Protein AF-A0A066VSW0-F1 (afdb_monomer_lite)

Organism: Tilletiaria anomala (strain ATCC 24038 / CBS 436.72 / UBC 951) (NCBI:txid1037660)

Structure (mmCIF, N/CA/C/O backbone):
data_AF-A0A066VSW0-F1
#
_entry.id   AF-A0A066VSW0-F1
#
loop_
_atom_site.group_PDB
_atom_site.id
_atom_site.type_symbol
_atom_site.label_atom_id
_atom_site.label_alt_id
_atom_site.label_comp_id
_atom_site.label_asym_id
_atom_site.label_entity_id
_atom_site.label_seq_id
_atom_site.pdbx_PDB_ins_code
_atom_site.Cartn_x
_atom_site.Cartn_y
_atom_site.Cartn_z
_atom_site.occupancy
_atom_site.B_iso_or_equiv
_atom_site.auth_seq_id
_atom_site.auth_comp_id
_atom_site.auth_asym_id
_atom_site.auth_atom_id
_atom_site.pdbx_PDB_model_num
ATOM 1 N N . MET A 1 1 ? -20.066 1.323 0.548 1.00 67.75 1 MET A N 1
ATOM 2 C CA . MET A 1 1 ? -18.648 1.651 0.808 1.00 67.75 1 MET A CA 1
ATOM 3 C C . MET A 1 1 ? -18.488 3.145 0.600 1.00 67.75 1 MET A C 1
ATOM 5 O O . MET A 1 1 ? -18.884 3.614 -0.458 1.00 67.75 1 MET A O 1
ATOM 9 N N . LEU A 1 2 ? -18.009 3.884 1.601 1.00 78.44 2 LEU A N 1
ATOM 10 C CA . LEU A 1 2 ? -17.673 5.303 1.450 1.00 78.44 2 LEU A CA 1
ATOM 11 C C . LEU A 1 2 ? -16.185 5.395 1.091 1.00 78.44 2 LEU A C 1
ATOM 13 O O . LEU A 1 2 ? -15.373 4.773 1.773 1.00 78.44 2 LEU A O 1
ATOM 17 N N . LEU A 1 3 ? -15.845 6.125 0.029 1.00 84.06 3 LEU A N 1
ATOM 18 C CA . LEU A 1 3 ? -14.459 6.381 -0.362 1.00 84.06 3 LEU A CA 1
ATOM 19 C C . LEU A 1 3 ? -14.057 7.772 0.136 1.00 84.06 3 LEU A C 1
ATOM 21 O O . LEU A 1 3 ? -14.682 8.762 -0.239 1.00 84.06 3 LEU A O 1
ATOM 25 N N . CYS A 1 4 ? -13.018 7.834 0.965 1.00 88.00 4 CYS A N 1
ATOM 26 C CA . CYS A 1 4 ? -12.456 9.081 1.472 1.00 88.00 4 CYS A CA 1
ATOM 27 C C . CYS A 1 4 ? -11.032 9.228 0.923 1.00 88.00 4 CYS A C 1
ATOM 29 O O . CYS A 1 4 ? -10.135 8.578 1.460 1.00 88.00 4 CYS A O 1
ATOM 31 N N . PRO A 1 5 ? -10.805 10.023 -0.139 1.00 88.06 5 PRO A N 1
ATOM 32 C CA . PRO A 1 5 ? -9.446 10.314 -0.572 1.00 88.06 5 PRO A CA 1
ATOM 33 C C . PRO A 1 5 ? -8.721 11.097 0.526 1.00 88.06 5 PRO A C 1
ATOM 35 O O . PRO A 1 5 ? -9.295 12.004 1.135 1.00 88.06 5 PRO A O 1
ATOM 38 N N . LEU A 1 6 ? -7.465 10.736 0.776 1.00 87.88 6 LEU A N 1
ATOM 39 C CA . LEU A 1 6 ? -6.577 11.477 1.659 1.00 87.88 6 LEU A CA 1
ATOM 40 C C . LEU A 1 6 ? -5.631 12.313 0.800 1.00 87.88 6 LEU A C 1
ATOM 42 O O . LEU A 1 6 ? -4.933 11.776 -0.055 1.00 87.88 6 LEU A O 1
ATOM 46 N N . PHE A 1 7 ? -5.616 13.621 1.037 1.00 87.00 7 PHE A N 1
ATOM 47 C CA . PHE A 1 7 ? -4.665 14.532 0.412 1.00 87.00 7 PHE A CA 1
ATOM 48 C C . PHE A 1 7 ? -3.597 14.879 1.441 1.00 87.00 7 PHE A C 1
ATOM 50 O O . PHE A 1 7 ? -3.875 15.604 2.396 1.00 87.00 7 PHE A O 1
ATOM 57 N N . LEU A 1 8 ? -2.400 14.327 1.259 1.00 81.69 8 LEU A N 1
ATOM 58 C CA . LEU A 1 8 ? -1.260 14.623 2.117 1.00 81.69 8 LEU A CA 1
ATOM 59 C C . LEU A 1 8 ? -0.678 16.007 1.780 1.00 81.69 8 LEU A C 1
ATOM 61 O O . LEU A 1 8 ? -0.701 16.413 0.607 1.00 81.69 8 LEU A O 1
ATOM 65 N N . PRO A 1 9 ? -0.140 16.740 2.773 1.00 78.00 9 PRO A N 1
ATOM 66 C CA . PRO A 1 9 ? 0.582 17.984 2.533 1.00 78.00 9 PRO A CA 1
ATOM 67 C C . PRO A 1 9 ? 1.690 17.810 1.493 1.00 78.00 9 PRO A C 1
ATOM 69 O O . PRO A 1 9 ? 2.323 16.759 1.402 1.00 78.00 9 PRO A O 1
ATOM 72 N N . CYS A 1 10 ? 1.896 18.844 0.671 1.00 79.19 10 CYS A N 1
ATOM 73 C CA . CYS A 1 10 ? 2.863 18.834 -0.434 1.00 79.19 10 CYS A CA 1
ATOM 74 C C . CYS A 1 10 ? 2.803 17.551 -1.282 1.00 79.19 10 CYS A C 1
ATOM 76 O O . CYS A 1 10 ? 3.841 17.040 -1.687 1.00 79.19 10 CYS A O 1
ATOM 78 N N . THR A 1 11 ? 1.601 17.005 -1.504 1.00 78.69 11 THR A N 1
ATOM 79 C CA . THR A 1 11 ? 1.368 15.807 -2.328 1.00 78.69 11 THR A CA 1
ATOM 80 C C . THR A 1 11 ? 2.156 14.568 -1.887 1.00 78.69 11 THR A C 1
ATOM 82 O O . THR A 1 11 ? 2.551 13.774 -2.734 1.00 78.69 11 THR A O 1
ATOM 85 N N . GLY A 1 12 ? 2.397 14.398 -0.581 1.00 73.81 12 GLY A N 1
ATOM 86 C CA . GLY A 1 12 ? 3.202 13.278 -0.074 1.00 73.81 12 GLY A CA 1
ATOM 87 C C . GLY A 1 12 ? 4.693 13.446 -0.375 1.00 73.81 12 GLY A C 1
ATOM 88 O O . GLY A 1 12 ? 5.382 12.498 -0.707 1.00 73.81 12 GLY A O 1
ATOM 89 N N . MET A 1 13 ? 5.195 14.682 -0.357 1.00 74.00 13 MET A N 1
ATOM 90 C CA . MET A 1 13 ? 6.623 14.975 -0.563 1.00 74.00 13 MET A CA 1
ATOM 91 C C . MET A 1 13 ? 7.283 15.573 0.683 1.00 74.00 13 MET A C 1
ATOM 93 O O . MET A 1 13 ? 8.385 16.115 0.603 1.00 74.00 13 MET A O 1
ATOM 97 N N . THR A 1 14 ? 6.581 15.530 1.814 1.00 70.69 14 THR A N 1
ATOM 98 C CA . THR A 1 14 ? 7.101 15.861 3.144 1.00 70.69 14 THR A CA 1
ATOM 99 C C . THR A 1 14 ? 7.556 14.605 3.854 1.00 70.69 14 THR A C 1
ATOM 101 O O . THR A 1 14 ? 6.948 13.570 3.597 1.00 70.69 14 THR A O 1
ATOM 104 N N . ASP A 1 15 ? 8.490 14.748 4.809 1.00 74.94 15 ASP A N 1
ATOM 105 C CA . ASP A 1 15 ? 9.067 13.639 5.586 1.00 74.94 15 ASP A CA 1
ATOM 106 C C . ASP A 1 15 ? 8.010 12.577 5.887 1.00 74.94 15 ASP A C 1
ATOM 108 O O . ASP A 1 15 ? 6.980 12.870 6.499 1.00 74.94 15 ASP A O 1
ATOM 112 N N . ILE A 1 16 ? 8.268 11.347 5.461 1.00 75.12 16 ILE A N 1
ATOM 113 C CA . ILE A 1 16 ? 7.380 10.198 5.650 1.00 75.12 16 ILE A CA 1
ATOM 114 C C . ILE A 1 16 ? 6.865 10.040 7.097 1.00 75.12 16 ILE A C 1
ATOM 116 O O . ILE A 1 16 ? 5.754 9.567 7.315 1.00 75.12 16 ILE A O 1
ATOM 120 N N . GLN A 1 17 ? 7.610 10.475 8.121 1.00 76.94 17 GLN A N 1
ATOM 121 C CA . GLN A 1 17 ? 7.140 10.495 9.516 1.00 76.94 17 GLN A CA 1
ATOM 122 C C . GLN A 1 17 ? 6.043 11.523 9.777 1.00 76.94 17 GLN A C 1
ATOM 124 O O . GLN A 1 17 ? 5.216 11.328 10.670 1.00 76.94 17 GLN A O 1
ATOM 129 N N . VAL A 1 18 ? 6.057 12.632 9.046 1.00 80.69 18 VAL A N 1
ATOM 130 C CA . VAL A 1 18 ? 4.996 13.641 9.040 1.00 80.69 18 VAL A CA 1
ATOM 131 C C . VAL A 1 18 ? 3.806 13.109 8.249 1.00 80.69 18 VAL A C 1
ATOM 133 O O . VAL A 1 18 ? 2.717 13.019 8.811 1.00 80.69 18 VAL A O 1
ATOM 136 N N . SER A 1 19 ? 4.027 12.638 7.021 1.00 83.19 19 SER A N 1
ATOM 137 C CA . SER A 1 19 ? 2.980 12.070 6.159 1.00 83.19 19 SER A CA 1
ATOM 138 C C . SER A 1 19 ? 2.230 10.911 6.837 1.00 83.19 19 SER A C 1
ATOM 140 O O . SER A 1 19 ? 0.999 10.884 6.858 1.00 83.19 19 SER A O 1
ATOM 142 N N . ALA A 1 20 ? 2.946 10.018 7.525 1.00 82.69 20 ALA A N 1
ATOM 143 C CA . ALA A 1 20 ? 2.360 8.945 8.327 1.00 82.69 20 ALA A CA 1
ATOM 144 C C . ALA A 1 20 ? 1.498 9.440 9.502 1.00 82.69 20 ALA A C 1
ATOM 146 O O . ALA A 1 20 ? 0.506 8.803 9.854 1.00 82.69 20 ALA A O 1
ATOM 147 N N . LYS A 1 21 ? 1.847 10.565 10.137 1.00 82.56 21 LYS A N 1
ATOM 148 C CA . LYS A 1 21 ? 1.019 11.156 11.207 1.00 82.56 21 LYS A CA 1
ATOM 149 C C . LYS A 1 21 ? -0.242 11.808 10.657 1.00 82.56 21 LYS A C 1
ATOM 151 O O . LYS A 1 21 ? -1.269 11.788 11.332 1.00 82.56 21 LYS A O 1
ATOM 156 N N . ASP A 1 22 ? -0.163 12.329 9.440 1.00 85.06 22 ASP A N 1
ATOM 157 C CA . ASP A 1 22 ? -1.288 12.941 8.735 1.00 85.06 22 ASP A CA 1
ATOM 158 C C . ASP A 1 22 ? -2.240 11.904 8.120 1.00 85.06 22 ASP A C 1
ATOM 160 O O . ASP A 1 22 ? -3.306 12.253 7.601 1.00 85.06 22 ASP A O 1
ATOM 164 N N . MET A 1 23 ? -1.923 10.610 8.243 1.00 84.19 23 MET A N 1
ATOM 165 C CA . MET A 1 23 ? -2.860 9.536 7.944 1.00 84.19 23 MET A CA 1
ATOM 166 C C . MET A 1 23 ? -4.123 9.692 8.800 1.00 84.19 23 MET A C 1
ATOM 168 O O . MET A 1 23 ? -4.139 9.428 10.002 1.00 84.19 23 MET A O 1
ATOM 172 N N . ALA A 1 24 ? -5.234 10.061 8.158 1.00 83.44 24 ALA A N 1
ATOM 173 C CA . ALA A 1 24 ? -6.512 10.362 8.810 1.00 83.44 24 ALA A CA 1
ATOM 174 C C . ALA A 1 24 ? -7.248 9.131 9.394 1.00 83.44 24 ALA A C 1
ATOM 176 O O . ALA A 1 24 ? -8.469 9.156 9.551 1.00 83.44 24 ALA A O 1
ATOM 177 N N . ILE A 1 25 ? -6.537 8.045 9.715 1.00 86.12 25 ILE A N 1
ATOM 178 C CA . ILE A 1 25 ? -7.091 6.774 10.206 1.00 86.12 25 ILE A CA 1
ATOM 179 C C . ILE A 1 25 ? -7.944 7.010 11.451 1.00 86.12 25 ILE A C 1
ATOM 181 O O . ILE A 1 25 ? -9.099 6.589 11.498 1.00 86.12 25 ILE A O 1
ATOM 185 N N . GLN A 1 26 ? -7.383 7.704 12.443 1.00 87.62 26 GLN A N 1
ATOM 186 C CA . GLN A 1 26 ? -8.055 7.934 13.715 1.00 87.62 26 GLN A CA 1
ATOM 187 C C . GLN A 1 26 ? -9.269 8.858 13.549 1.00 87.62 26 GLN A C 1
ATOM 189 O O . GLN A 1 26 ? -10.383 8.471 13.893 1.00 87.62 26 GLN A O 1
ATOM 194 N N . SER A 1 27 ? -9.088 10.011 12.901 1.00 88.31 27 SER A N 1
ATOM 195 C CA . SER A 1 27 ? -10.162 10.981 12.651 1.00 88.31 27 SER A CA 1
ATOM 196 C C . SER A 1 27 ? -11.315 10.420 11.811 1.00 88.31 27 SER A C 1
ATOM 198 O O . SER A 1 27 ? -12.460 10.849 11.958 1.00 88.31 27 SER A O 1
ATOM 200 N N . LEU A 1 28 ? -11.043 9.479 10.899 1.00 88.62 28 LEU A N 1
ATOM 201 C CA . LEU A 1 28 ? -12.085 8.784 10.142 1.00 88.62 28 LEU A CA 1
ATOM 202 C C . LEU A 1 28 ? -12.786 7.725 10.995 1.00 88.62 28 LEU A C 1
ATOM 204 O O . LEU A 1 28 ? -14.013 7.654 10.972 1.00 88.62 28 LEU A O 1
ATOM 208 N N . ALA A 1 29 ? -12.040 6.925 11.753 1.00 88.75 29 ALA A N 1
ATOM 209 C CA . ALA A 1 29 ? -12.600 5.870 12.592 1.00 88.75 29 ALA A CA 1
ATOM 210 C C . ALA A 1 29 ? -13.460 6.412 13.750 1.00 88.75 29 ALA A C 1
ATOM 212 O O . ALA A 1 29 ? -14.464 5.796 14.097 1.00 88.75 29 ALA A O 1
ATOM 213 N N . GLU A 1 30 ? -13.130 7.584 14.297 1.00 89.75 30 GLU A N 1
ATOM 214 C CA . GLU A 1 30 ? -13.904 8.255 15.355 1.00 89.75 30 GLU A CA 1
ATOM 215 C C . GLU A 1 30 ? -15.266 8.789 14.876 1.00 89.75 30 GLU A C 1
ATOM 217 O O . GLU A 1 30 ? -16.124 9.134 15.692 1.00 89.75 30 GLU A O 1
ATOM 222 N N . ARG A 1 31 ? -15.520 8.834 13.560 1.00 87.25 31 ARG A N 1
ATOM 223 C CA . ARG A 1 31 ? -16.834 9.236 13.045 1.00 87.25 31 ARG A CA 1
ATOM 224 C C . ARG A 1 31 ? -17.885 8.186 13.438 1.00 87.25 31 ARG A C 1
ATOM 226 O O . ARG A 1 31 ? -17.698 7.013 13.102 1.00 87.25 31 ARG A O 1
ATOM 233 N N . PRO A 1 32 ? -19.029 8.584 14.037 1.00 82.00 32 PRO A N 1
ATOM 234 C CA . PRO A 1 32 ? -20.030 7.647 14.566 1.00 82.00 32 PRO A CA 1
ATOM 235 C C . PRO A 1 32 ? -20.556 6.605 13.567 1.00 82.00 32 PRO A C 1
ATOM 237 O O . PRO A 1 32 ? -20.982 5.528 13.969 1.00 82.00 32 PRO A O 1
ATOM 240 N N . SER A 1 33 ? -20.532 6.908 12.267 1.00 84.88 33 SER A N 1
ATOM 241 C CA . SER A 1 33 ? -21.001 6.023 11.194 1.00 84.88 33 SER A CA 1
ATOM 242 C C . SER A 1 33 ? -19.917 5.134 10.569 1.00 84.88 33 SER A C 1
ATOM 244 O O . SER A 1 33 ? -20.240 4.325 9.700 1.00 84.88 33 SER A O 1
ATOM 246 N N . ILE A 1 34 ? -18.647 5.284 10.965 1.00 85.75 34 ILE A N 1
ATOM 247 C CA . ILE A 1 34 ? -17.506 4.571 10.369 1.00 85.75 34 ILE A CA 1
ATOM 248 C C . ILE A 1 34 ? -16.957 3.527 11.344 1.00 85.75 34 ILE A C 1
ATOM 250 O O . ILE A 1 34 ? -16.973 2.336 11.034 1.00 85.75 34 ILE A O 1
ATOM 254 N N . GLY A 1 35 ? -16.477 3.950 12.519 1.00 87.50 35 GLY A N 1
ATOM 255 C CA . GLY A 1 35 ? -15.912 3.085 13.564 1.00 87.50 35 GLY A CA 1
ATOM 256 C C . GLY A 1 35 ? -14.551 2.459 13.227 1.00 87.50 35 GLY A C 1
ATOM 257 O O . GLY A 1 35 ? -13.641 2.477 14.051 1.00 87.50 35 GLY A O 1
ATOM 258 N N . LYS A 1 36 ? -14.393 1.884 12.029 1.00 89.19 36 LYS A N 1
ATOM 259 C CA . LYS A 1 36 ? -13.150 1.284 11.519 1.00 89.19 36 LYS A CA 1
ATOM 260 C C . LYS A 1 36 ? -12.995 1.535 10.024 1.00 89.19 36 LYS A C 1
ATOM 262 O O . LYS A 1 36 ? -13.986 1.660 9.306 1.00 89.19 36 LYS A O 1
ATOM 267 N N . VAL A 1 37 ? -11.757 1.549 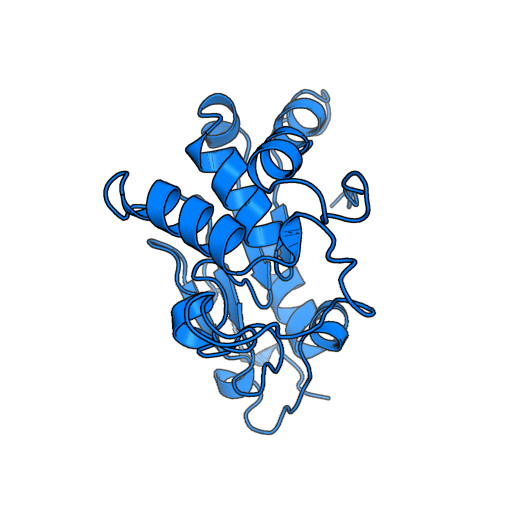9.544 1.00 90.38 37 VAL A N 1
ATOM 268 C CA . VAL A 1 37 ? -11.422 1.885 8.155 1.00 90.38 37 VAL A CA 1
ATOM 269 C C . VAL A 1 37 ? -10.735 0.729 7.433 1.00 90.38 37 VAL A C 1
ATOM 271 O O . VAL A 1 37 ? -9.949 -0.016 8.022 1.00 90.38 37 VAL A O 1
ATOM 274 N N . SER A 1 38 ? -11.028 0.587 6.142 1.00 89.94 38 SER A N 1
ATOM 275 C CA . SER A 1 38 ? -10.176 -0.164 5.217 1.00 89.94 38 SER A CA 1
ATOM 276 C C . SER A 1 38 ? -9.308 0.825 4.450 1.00 89.94 38 SER A C 1
ATOM 278 O O . SER A 1 38 ? -9.795 1.897 4.090 1.00 89.94 38 SER A O 1
ATOM 280 N N . ILE A 1 39 ? -8.060 0.463 4.174 1.00 91.50 39 ILE A N 1
ATOM 281 C CA . ILE A 1 39 ? -7.102 1.335 3.493 1.00 91.50 39 ILE A CA 1
ATOM 282 C C . ILE A 1 39 ? -6.771 0.753 2.123 1.00 91.50 39 ILE A C 1
ATOM 284 O O . ILE A 1 39 ? -6.459 -0.428 1.993 1.00 91.50 39 ILE A O 1
ATOM 288 N N . PHE A 1 40 ? -6.834 1.600 1.105 1.00 91.94 40 PHE A N 1
ATOM 289 C CA . PHE A 1 40 ? -6.168 1.367 -0.165 1.00 91.94 40 PHE A CA 1
ATOM 290 C C . PHE A 1 40 ? -5.034 2.375 -0.272 1.00 91.94 40 PHE A C 1
ATOM 292 O O . PHE A 1 40 ? -5.266 3.569 -0.078 1.00 91.94 40 PHE A O 1
ATOM 299 N N . ALA A 1 41 ? -3.834 1.894 -0.563 1.00 91.94 41 ALA A N 1
ATOM 300 C CA . ALA A 1 41 ? -2.664 2.739 -0.693 1.00 91.94 41 ALA A CA 1
ATOM 301 C C . ALA A 1 41 ? -1.879 2.379 -1.953 1.00 91.94 41 ALA A C 1
ATOM 303 O O . ALA A 1 41 ? -1.808 1.211 -2.335 1.00 91.94 41 ALA A O 1
ATOM 304 N N . HIS A 1 42 ? -1.300 3.388 -2.592 1.00 92.69 42 HIS A N 1
ATOM 305 C CA . HIS A 1 42 ? -0.507 3.242 -3.804 1.00 92.69 42 HIS A CA 1
ATOM 306 C C . HIS A 1 42 ? 0.858 3.894 -3.608 1.00 92.69 42 HIS A C 1
ATOM 308 O O . HIS A 1 42 ? 0.915 4.965 -2.997 1.00 92.69 42 HIS A O 1
ATOM 314 N N . SER A 1 43 ? 1.921 3.281 -4.139 1.00 91.19 43 SER A N 1
ATOM 315 C CA . SER A 1 43 ? 3.275 3.838 -4.063 1.00 91.19 43 SER A CA 1
ATOM 316 C C . SER A 1 43 ? 3.655 4.144 -2.604 1.00 91.19 43 SER A C 1
ATOM 318 O O . SER A 1 43 ? 3.349 3.355 -1.699 1.00 91.19 43 SER A O 1
ATOM 320 N N . GLN A 1 44 ? 4.210 5.333 -2.357 1.00 86.19 44 GLN A N 1
ATOM 321 C CA . GLN A 1 44 ? 4.569 5.832 -1.031 1.00 86.19 44 GLN A CA 1
ATOM 322 C C . GLN A 1 44 ? 3.425 5.803 -0.012 1.00 86.19 44 GLN A C 1
ATOM 324 O O . GLN A 1 44 ? 3.684 5.564 1.165 1.00 86.19 44 GLN A O 1
ATOM 329 N N . GLY A 1 45 ? 2.163 5.932 -0.432 1.00 88.56 45 GLY A N 1
ATOM 330 C CA . GLY A 1 45 ? 1.035 5.897 0.501 1.00 88.56 45 GLY A CA 1
ATOM 331 C C . GLY A 1 45 ? 0.973 4.598 1.316 1.00 88.56 45 GLY A C 1
ATOM 332 O O . GLY A 1 45 ? 0.407 4.568 2.412 1.00 88.56 45 GLY A O 1
ATOM 333 N N . ALA A 1 46 ? 1.540 3.502 0.800 1.00 88.56 46 ALA A N 1
ATOM 334 C CA . ALA A 1 46 ? 1.650 2.253 1.543 1.00 88.56 46 ALA A CA 1
ATOM 335 C C . ALA A 1 46 ? 2.705 2.343 2.648 1.00 88.56 46 ALA A C 1
ATOM 337 O O . ALA A 1 46 ? 2.456 1.872 3.756 1.00 88.56 46 ALA A O 1
ATOM 338 N N . LEU A 1 47 ? 3.837 2.994 2.375 1.00 83.38 47 LEU A N 1
ATOM 339 C CA . LEU A 1 47 ? 4.866 3.287 3.367 1.00 83.38 47 LEU A CA 1
ATOM 340 C C . LEU A 1 47 ? 4.352 4.276 4.427 1.00 83.38 47 LEU A C 1
ATOM 342 O O . LEU A 1 47 ? 4.584 4.047 5.611 1.00 83.38 47 LEU A O 1
ATOM 346 N N . ASP A 1 48 ? 3.579 5.294 4.040 1.00 86.44 48 ASP A N 1
ATOM 347 C CA . ASP A 1 48 ? 2.902 6.210 4.974 1.00 86.44 48 ASP A CA 1
ATOM 348 C C . ASP A 1 48 ? 1.930 5.466 5.887 1.00 86.44 48 ASP A C 1
ATOM 350 O O . ASP A 1 48 ? 1.946 5.620 7.110 1.00 86.44 48 ASP A O 1
ATOM 354 N N . THR A 1 49 ? 1.093 4.612 5.291 1.00 88.25 49 THR A N 1
ATOM 355 C CA . THR A 1 49 ? 0.154 3.765 6.033 1.00 88.25 49 THR A CA 1
ATOM 356 C C . THR A 1 49 ? 0.906 2.861 7.000 1.00 88.25 49 THR A C 1
ATOM 358 O O . THR A 1 49 ? 0.508 2.711 8.155 1.00 88.25 49 THR A O 1
ATOM 361 N N . GLN A 1 50 ? 2.008 2.275 6.542 1.00 84.44 50 GLN A N 1
ATOM 362 C CA . GLN A 1 50 ? 2.820 1.380 7.339 1.00 84.44 50 GLN A CA 1
ATOM 363 C C . GLN A 1 50 ? 3.487 2.099 8.511 1.00 84.44 50 GLN A C 1
ATOM 365 O O . GLN A 1 50 ? 3.390 1.639 9.648 1.00 84.44 50 GLN A O 1
ATOM 370 N N . GLY A 1 51 ? 4.073 3.268 8.254 1.00 81.62 51 GLY A N 1
ATOM 371 C CA . GLY A 1 51 ? 4.616 4.147 9.281 1.00 81.62 51 GLY A CA 1
ATOM 372 C C . GLY A 1 51 ? 3.554 4.552 10.300 1.00 81.62 51 GLY A C 1
ATOM 373 O O . GLY A 1 51 ? 3.806 4.499 11.502 1.00 81.62 51 GLY A O 1
ATOM 374 N N . ALA A 1 52 ? 2.335 4.871 9.856 1.00 86.06 52 ALA A N 1
ATOM 375 C CA . ALA A 1 52 ? 1.232 5.212 10.752 1.00 86.06 52 ALA A CA 1
ATOM 376 C C . ALA A 1 52 ? 0.875 4.039 11.670 1.00 86.06 52 ALA A C 1
ATOM 378 O O . ALA A 1 52 ? 0.746 4.216 12.881 1.00 86.06 52 ALA A O 1
ATOM 379 N N . LEU A 1 53 ? 0.771 2.831 11.111 1.00 83.81 53 LEU A N 1
ATOM 380 C CA . LEU A 1 53 ? 0.531 1.623 11.891 1.00 83.81 53 LEU A CA 1
ATOM 381 C C . LEU A 1 53 ? 1.675 1.381 12.883 1.00 83.81 53 LEU A C 1
ATOM 383 O O . LEU A 1 53 ? 1.422 1.179 14.065 1.00 83.81 53 LEU A O 1
ATOM 387 N N . ASP A 1 54 ? 2.934 1.453 12.470 1.00 78.81 54 ASP A N 1
ATOM 388 C CA . ASP A 1 54 ? 4.057 1.101 13.345 1.00 78.81 54 ASP A CA 1
ATOM 389 C C . ASP A 1 54 ? 4.362 2.161 14.420 1.00 78.81 54 ASP A C 1
ATOM 391 O O . ASP A 1 54 ? 4.796 1.821 15.530 1.00 78.81 54 ASP A O 1
ATOM 395 N N . TRP A 1 55 ? 4.127 3.442 14.127 1.00 80.62 55 TRP A N 1
ATOM 396 C CA . TRP A 1 55 ? 4.425 4.556 15.034 1.00 80.62 55 TRP A CA 1
ATOM 397 C C . TRP A 1 55 ? 3.242 4.989 15.899 1.00 80.62 55 TRP A C 1
ATOM 399 O O . TRP A 1 55 ? 3.470 5.552 16.972 1.00 80.62 55 TRP A O 1
ATOM 409 N N . LEU A 1 56 ? 2.001 4.707 15.488 1.00 83.88 56 LEU A N 1
ATOM 410 C CA . LEU A 1 56 ? 0.784 5.085 16.213 1.00 83.88 56 LEU A CA 1
ATOM 411 C C . LEU A 1 56 ? -0.021 3.832 16.601 1.00 83.88 56 LEU A C 1
ATOM 413 O O . LEU A 1 56 ? -0.988 3.487 15.922 1.00 83.88 56 LEU A O 1
ATOM 417 N N . PRO A 1 57 ? 0.304 3.157 17.724 1.00 83.44 57 PRO A N 1
ATOM 418 C CA . PRO A 1 57 ? -0.364 1.914 18.128 1.00 83.44 57 PRO A CA 1
ATOM 419 C C . PRO A 1 57 ? -1.891 2.014 18.271 1.00 83.44 57 PRO A C 1
ATOM 421 O O . PRO A 1 57 ? -2.589 1.011 18.124 1.00 83.44 57 PRO A O 1
ATOM 424 N N . SER A 1 58 ? -2.432 3.213 18.526 1.00 86.88 58 SER A N 1
ATOM 425 C CA . SER A 1 58 ? -3.881 3.463 18.573 1.00 86.88 58 SER A CA 1
ATOM 426 C C . SER A 1 58 ? -4.589 3.126 17.256 1.00 86.88 58 SER A C 1
ATOM 428 O O . SER A 1 58 ? -5.768 2.783 17.270 1.00 86.88 58 SER A O 1
ATOM 430 N N . THR A 1 59 ? -3.882 3.163 16.125 1.00 87.69 59 THR A N 1
ATOM 431 C CA . THR A 1 59 ? -4.440 2.876 14.796 1.00 87.69 59 THR A CA 1
ATOM 432 C C . THR A 1 59 ? -4.651 1.380 14.540 1.00 87.69 59 THR A C 1
ATOM 434 O O . THR A 1 59 ? -5.491 1.010 13.715 1.00 87.69 59 THR A O 1
ATOM 437 N N . HIS A 1 60 ? -3.965 0.495 15.277 1.00 84.69 60 HIS A N 1
ATOM 438 C CA . HIS A 1 60 ? -3.985 -0.957 15.037 1.00 84.69 60 HIS A CA 1
ATOM 439 C C . HIS A 1 60 ? -5.382 -1.563 15.116 1.00 84.69 60 HIS A C 1
ATOM 441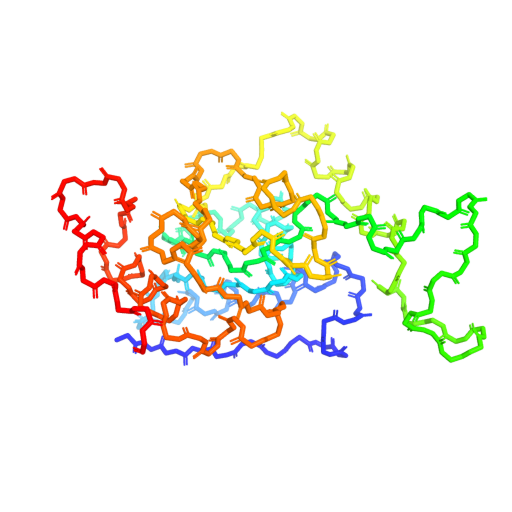 O O . HIS A 1 60 ? -5.703 -2.479 14.366 1.00 84.69 60 HIS A O 1
ATOM 447 N N . SER A 1 61 ? -6.216 -1.098 16.045 1.00 86.94 61 SER A N 1
ATOM 448 C CA . SER A 1 61 ? -7.575 -1.620 16.240 1.00 86.94 61 SER A CA 1
ATOM 449 C C . SER A 1 61 ? -8.603 -0.996 15.287 1.00 86.94 61 SER A C 1
ATOM 451 O O . SER A 1 61 ? -9.711 -1.534 15.149 1.00 86.94 61 SER A O 1
ATOM 453 N N . LEU A 1 62 ? -8.225 0.104 14.627 1.00 90.25 62 LEU A N 1
ATOM 454 C CA . LEU A 1 62 ? -9.073 0.928 13.767 1.00 90.25 62 LEU A CA 1
ATOM 455 C C . LEU A 1 62 ? -8.995 0.502 12.301 1.00 90.25 62 LEU A C 1
ATOM 457 O O . LEU A 1 62 ? -9.968 0.667 11.569 1.00 90.25 62 LEU A O 1
ATOM 461 N N . VAL A 1 63 ? -7.878 -0.090 11.873 1.00 89.00 63 VAL A N 1
ATOM 462 C CA . VAL A 1 63 ? -7.740 -0.643 10.522 1.00 89.00 63 VAL A CA 1
ATOM 463 C C . VAL A 1 63 ? -8.289 -2.069 10.487 1.00 89.00 63 VAL A C 1
ATOM 465 O O . VAL A 1 63 ? -7.877 -2.941 11.253 1.00 89.00 63 VAL A O 1
ATOM 468 N N . ILE A 1 64 ? -9.254 -2.332 9.610 1.00 87.25 64 ILE A N 1
ATOM 469 C CA . ILE A 1 64 ? -9.804 -3.684 9.409 1.00 87.25 64 ILE A CA 1
ATOM 470 C C . ILE A 1 64 ? -9.094 -4.439 8.298 1.00 87.25 64 ILE A C 1
ATOM 472 O O . ILE A 1 64 ? -8.950 -5.651 8.403 1.00 87.25 64 ILE A O 1
ATOM 476 N N . PHE A 1 65 ? -8.676 -3.737 7.250 1.00 87.12 65 PHE A N 1
ATOM 477 C CA . PHE A 1 65 ? -8.087 -4.330 6.060 1.00 87.12 65 PHE A CA 1
ATOM 478 C C . PHE A 1 65 ? -7.244 -3.287 5.332 1.00 87.12 65 PHE A C 1
ATOM 480 O O . PHE A 1 65 ? -7.636 -2.121 5.296 1.00 87.12 65 PHE A O 1
ATOM 487 N N . ALA A 1 66 ? -6.122 -3.689 4.743 1.00 89.75 66 ALA A N 1
ATOM 488 C CA . ALA A 1 66 ? -5.307 -2.812 3.915 1.00 89.75 66 ALA A CA 1
ATOM 489 C C . ALA A 1 66 ? -4.854 -3.539 2.643 1.00 89.75 66 ALA A C 1
ATOM 491 O O . ALA A 1 66 ? -4.430 -4.701 2.703 1.00 89.75 66 ALA A O 1
ATOM 492 N N . VAL A 1 67 ? -4.994 -2.837 1.518 1.00 91.56 67 VAL A N 1
ATOM 493 C CA . VAL A 1 67 ? -4.582 -3.247 0.174 1.00 91.56 67 VAL A CA 1
ATOM 494 C C . VAL A 1 67 ? -3.544 -2.269 -0.341 1.00 91.56 67 VAL A C 1
ATOM 496 O O . VAL A 1 67 ? -3.815 -1.068 -0.407 1.00 91.56 67 VAL A O 1
ATOM 499 N N . TYR A 1 68 ? -2.391 -2.784 -0.742 1.00 92.06 68 TYR A N 1
ATOM 500 C CA . TYR A 1 68 ? -1.296 -1.990 -1.276 1.00 92.06 68 TYR A CA 1
ATOM 501 C C . TYR A 1 68 ? -1.092 -2.274 -2.769 1.00 92.06 68 TYR A C 1
ATOM 503 O O . TYR A 1 68 ? -0.996 -3.428 -3.182 1.00 92.06 68 TYR A O 1
ATOM 511 N N . ASN A 1 69 ? -1.048 -1.215 -3.574 1.00 93.31 69 ASN A N 1
ATOM 512 C CA . ASN A 1 69 ? -0.839 -1.251 -5.019 1.00 93.31 69 ASN A CA 1
ATOM 513 C C . ASN A 1 69 ? 0.512 -0.631 -5.366 1.00 93.31 69 ASN A C 1
ATOM 515 O O . ASN A 1 69 ? 0.692 0.573 -5.182 1.00 93.31 69 ASN A O 1
ATOM 519 N N . LEU A 1 70 ? 1.426 -1.432 -5.901 1.00 92.69 70 LEU A N 1
ATOM 520 C CA . LEU A 1 70 ? 2.799 -1.028 -6.202 1.00 92.69 70 LEU A CA 1
ATOM 521 C C . LEU A 1 70 ? 3.478 -0.323 -5.027 1.00 92.69 70 LEU A C 1
ATOM 523 O O . LEU A 1 70 ? 3.966 0.799 -5.179 1.00 92.69 70 LEU A O 1
ATOM 527 N N . PRO A 1 71 ? 3.416 -0.896 -3.817 1.00 88.75 71 PRO A N 1
ATOM 528 C CA . PRO A 1 71 ? 4.029 -0.237 -2.695 1.00 88.75 71 PRO A CA 1
ATOM 529 C C . PRO A 1 71 ? 5.544 -0.386 -2.772 1.00 88.75 71 PRO A C 1
ATOM 531 O O . PRO A 1 71 ? 6.091 -1.385 -3.233 1.00 88.75 71 PRO A O 1
ATOM 534 N N . ASP A 1 72 ? 6.211 0.625 -2.260 1.00 80.81 72 ASP A N 1
ATOM 535 C CA . ASP A 1 72 ? 7.656 0.767 -2.242 1.00 80.81 72 ASP A CA 1
ATOM 536 C C . ASP A 1 72 ? 8.162 0.694 -0.796 1.00 80.81 72 ASP A C 1
ATOM 538 O O . ASP A 1 72 ? 8.897 1.560 -0.301 1.00 80.81 72 ASP A O 1
ATOM 542 N N . LEU A 1 73 ? 7.708 -0.353 -0.095 1.00 79.50 73 LEU A N 1
ATOM 543 C CA . LEU A 1 73 ? 7.948 -0.553 1.334 1.00 79.50 73 LEU A CA 1
ATOM 544 C C . LEU A 1 73 ? 9.425 -0.753 1.634 1.00 79.50 73 LEU A C 1
ATOM 546 O O . LEU A 1 73 ? 9.849 -0.381 2.720 1.00 79.50 73 LEU A O 1
ATOM 550 N N . HIS A 1 74 ? 10.188 -1.291 0.679 1.00 75.06 74 HIS A N 1
ATOM 551 C CA . HIS A 1 74 ? 11.644 -1.438 0.774 1.00 75.06 74 HIS A CA 1
ATOM 552 C C . HIS A 1 74 ? 12.402 -0.390 -0.046 1.00 75.06 74 HIS A C 1
ATOM 554 O O . HIS A 1 74 ? 13.574 -0.559 -0.374 1.00 75.06 74 HIS A O 1
ATOM 560 N N . GLY A 1 75 ? 11.728 0.708 -0.394 1.00 72.06 75 GLY A N 1
ATOM 561 C CA . GLY A 1 75 ? 12.277 1.735 -1.263 1.00 72.06 75 GLY A CA 1
ATOM 562 C C . GLY A 1 75 ? 12.378 1.273 -2.713 1.00 72.06 75 GLY A C 1
ATOM 563 O O . GLY A 1 75 ? 11.599 0.452 -3.194 1.00 72.06 75 GLY A O 1
ATOM 564 N N . THR A 1 76 ? 13.314 1.861 -3.446 1.00 69.88 76 THR A N 1
ATOM 565 C CA . THR A 1 76 ? 13.539 1.540 -4.853 1.00 69.88 76 THR A CA 1
ATOM 566 C C . THR A 1 76 ? 14.997 1.750 -5.215 1.00 69.88 76 THR A C 1
ATOM 568 O O . THR A 1 76 ? 15.638 2.673 -4.710 1.00 69.88 76 THR A O 1
ATOM 571 N N . SER A 1 77 ? 15.504 0.920 -6.124 1.00 67.12 77 SER A N 1
ATOM 572 C CA . SER A 1 77 ? 16.825 1.091 -6.725 1.00 67.12 77 SER A CA 1
ATOM 573 C C . SER A 1 77 ? 16.844 2.081 -7.893 1.00 67.12 77 SER A C 1
ATOM 575 O O . SER A 1 77 ? 17.928 2.431 -8.356 1.00 67.12 77 SER A O 1
ATOM 577 N N . THR A 1 78 ? 15.684 2.558 -8.370 1.00 61.47 78 THR A N 1
ATOM 578 C CA . THR A 1 78 ? 15.600 3.526 -9.484 1.00 61.47 78 THR A CA 1
ATOM 579 C C . THR A 1 78 ? 16.323 4.837 -9.161 1.00 61.47 78 THR A C 1
ATOM 581 O O . THR A 1 78 ? 16.836 5.515 -10.051 1.00 61.47 78 THR A O 1
ATOM 584 N N . PHE A 1 79 ? 16.406 5.185 -7.879 1.00 53.69 79 PHE A N 1
ATOM 585 C CA . PHE A 1 79 ? 17.171 6.322 -7.398 1.00 53.69 79 PHE A CA 1
ATOM 586 C C . PHE A 1 79 ? 18.468 5.794 -6.754 1.00 53.69 79 PHE A C 1
ATOM 588 O O . PHE A 1 79 ? 18.385 5.095 -5.745 1.00 53.69 79 PHE A O 1
ATOM 595 N N . PRO A 1 80 ? 19.665 6.081 -7.301 1.00 43.91 80 PRO A N 1
ATOM 596 C CA . PRO A 1 80 ? 20.932 5.619 -6.782 1.00 43.91 80 PRO A CA 1
ATOM 597 C C . PRO A 1 80 ? 21.076 5.992 -5.324 1.00 43.91 80 PRO A C 1
ATOM 599 O O . PRO A 1 80 ? 20.712 7.089 -4.884 1.00 43.91 80 PRO A O 1
ATOM 602 N N . SER A 1 81 ? 21.643 5.044 -4.591 1.00 41.59 81 SER A N 1
ATOM 603 C CA . SER A 1 81 ? 22.123 5.271 -3.248 1.00 41.59 81 SER A CA 1
ATOM 604 C C . SER A 1 81 ? 23.043 6.491 -3.232 1.00 41.59 81 SER A C 1
ATOM 606 O O . SER A 1 81 ? 23.822 6.764 -4.146 1.00 41.59 81 SER A O 1
ATOM 608 N N . VAL A 1 82 ? 22.943 7.241 -2.145 1.00 41.66 82 VAL A N 1
ATOM 609 C CA . VAL A 1 82 ? 23.551 8.565 -1.960 1.00 41.66 82 VAL A CA 1
ATOM 610 C C . VAL A 1 82 ? 25.084 8.514 -1.879 1.00 41.66 82 VAL A C 1
ATOM 612 O O . VAL A 1 82 ? 25.732 9.544 -1.727 1.00 41.66 82 VAL A O 1
ATOM 615 N N . GLU A 1 83 ? 25.695 7.342 -2.054 1.00 37.91 83 GLU A N 1
ATOM 616 C CA . GLU A 1 83 ? 27.143 7.233 -2.225 1.00 37.91 83 GLU A CA 1
ATOM 617 C C . GLU A 1 83 ? 27.594 7.607 -3.641 1.00 37.91 83 GLU A C 1
ATOM 619 O O . GLU A 1 83 ? 28.708 8.102 -3.804 1.00 37.91 83 GLU A O 1
ATOM 624 N N . HIS A 1 84 ? 26.730 7.496 -4.657 1.00 28.95 84 HIS A N 1
ATOM 625 C CA . HIS A 1 84 ? 27.076 7.894 -6.018 1.00 28.95 84 HIS A CA 1
ATOM 626 C C . HIS A 1 84 ? 25.877 8.470 -6.782 1.00 28.95 84 HIS A C 1
ATOM 628 O O . HIS A 1 84 ? 25.061 7.754 -7.344 1.00 28.95 84 HIS A O 1
ATOM 634 N N . HIS A 1 85 ? 25.888 9.799 -6.899 1.00 29.72 85 HIS A N 1
ATOM 635 C CA . HIS A 1 85 ? 25.182 10.595 -7.905 1.00 29.72 85 HIS A CA 1
ATOM 636 C C . HIS A 1 85 ? 23.661 10.763 -7.754 1.00 29.72 85 HIS A C 1
ATOM 638 O O . HIS A 1 85 ? 22.858 9.859 -7.937 1.00 29.72 85 HIS A O 1
ATOM 644 N N . HIS A 1 86 ? 23.298 12.029 -7.533 1.00 33.09 86 HIS A N 1
ATOM 645 C CA . HIS A 1 86 ? 22.006 12.665 -7.774 1.00 33.09 86 HIS A CA 1
ATOM 646 C C . HIS A 1 86 ? 21.201 12.024 -8.925 1.00 33.09 86 HIS A C 1
ATOM 648 O O . HIS A 1 86 ? 21.358 12.435 -10.078 1.00 33.09 86 HIS A O 1
ATOM 654 N N . VAL A 1 87 ? 20.282 11.092 -8.641 1.00 34.22 87 VAL A N 1
ATOM 655 C CA . VAL A 1 87 ? 19.157 10.894 -9.565 1.00 34.22 87 VAL A CA 1
ATOM 656 C C . VAL A 1 87 ? 18.073 11.879 -9.229 1.00 34.22 87 VAL A C 1
ATOM 658 O O . VAL A 1 87 ? 17.524 11.952 -8.134 1.00 34.22 87 VAL A O 1
ATOM 661 N N . LYS A 1 88 ? 17.849 12.693 -10.244 1.00 35.38 88 LYS A N 1
ATOM 662 C CA . LYS A 1 88 ? 16.945 13.809 -10.282 1.00 35.38 88 LYS A CA 1
ATOM 663 C C . LYS A 1 88 ? 15.514 13.307 -10.489 1.00 35.38 88 LYS A C 1
ATOM 665 O O . LYS A 1 88 ? 15.091 13.119 -11.621 1.00 35.38 88 LYS A O 1
ATOM 670 N N . LEU A 1 89 ? 14.740 13.260 -9.408 1.00 44.22 89 LEU A N 1
ATOM 671 C CA . LEU A 1 89 ? 13.469 14.005 -9.371 1.00 44.22 89 LEU A CA 1
ATOM 672 C C . LEU A 1 89 ? 13.752 15.429 -8.856 1.00 44.22 89 LEU A C 1
ATOM 674 O O . LEU A 1 89 ? 13.098 15.944 -7.956 1.00 44.22 89 LEU A O 1
ATOM 678 N N . CYS A 1 90 ? 14.819 16.034 -9.375 1.00 44.84 90 CYS A N 1
ATOM 679 C CA . CYS A 1 90 ? 15.347 17.312 -8.935 1.00 44.84 90 CYS A CA 1
ATOM 680 C C . CYS A 1 90 ? 15.687 18.135 -10.176 1.00 44.84 90 CYS A C 1
ATOM 682 O O . CYS A 1 90 ? 16.408 17.665 -11.057 1.00 44.84 90 CYS A O 1
ATOM 684 N N . ASP A 1 91 ? 15.216 19.373 -10.250 1.00 42.09 91 ASP A N 1
ATOM 685 C CA . ASP A 1 91 ? 15.763 20.316 -11.219 1.00 42.09 91 ASP A CA 1
ATOM 686 C C . ASP A 1 91 ? 16.986 21.002 -10.588 1.00 42.09 91 ASP A C 1
ATOM 688 O O . ASP A 1 91 ? 16.894 21.733 -9.602 1.00 42.09 91 ASP A O 1
ATOM 692 N N . GLY A 1 92 ? 18.179 20.689 -11.094 1.00 53.28 92 GLY A N 1
ATOM 693 C CA . GLY A 1 92 ? 19.436 21.174 -10.509 1.00 53.28 92 GLY A CA 1
ATOM 694 C C . GLY A 1 92 ? 19.694 20.660 -9.081 1.00 53.28 92 GLY A C 1
ATOM 695 O O . GLY A 1 92 ? 19.660 19.453 -8.848 1.00 53.28 92 GLY A O 1
ATOM 696 N N . ASN A 1 93 ? 19.991 21.581 -8.154 1.00 46.66 93 ASN A N 1
ATOM 697 C CA . ASN A 1 93 ? 20.228 21.319 -6.722 1.00 46.66 93 ASN A CA 1
ATOM 698 C C . ASN A 1 93 ? 18.934 21.357 -5.886 1.00 46.66 93 ASN A C 1
ATOM 700 O O . ASN A 1 93 ? 18.992 21.289 -4.659 1.00 46.66 93 ASN A O 1
ATOM 704 N N . VAL A 1 94 ? 17.775 21.527 -6.528 1.00 47.84 94 VAL A N 1
ATOM 705 C CA . VAL A 1 94 ? 16.482 21.603 -5.850 1.00 47.84 94 VAL A CA 1
ATOM 706 C C . VAL A 1 94 ? 15.870 20.214 -5.834 1.00 47.84 94 VAL A C 1
ATOM 708 O O . VAL A 1 94 ? 15.262 19.771 -6.805 1.00 47.84 94 VAL A O 1
ATOM 711 N N . CYS A 1 95 ? 16.058 19.529 -4.714 1.00 51.16 95 CYS A N 1
ATOM 712 C CA . CYS A 1 95 ? 15.362 18.294 -4.397 1.00 51.16 95 CYS A CA 1
ATOM 713 C C . CYS A 1 95 ? 14.303 18.589 -3.332 1.00 51.16 95 CYS A C 1
ATOM 715 O O . CYS A 1 95 ? 14.558 19.328 -2.380 1.00 51.16 95 CYS A O 1
ATOM 717 N N . LEU A 1 96 ? 13.116 18.013 -3.491 1.00 52.09 96 LEU A N 1
ATOM 718 C CA . LEU A 1 96 ? 12.104 17.994 -2.433 1.00 52.09 96 LEU A CA 1
ATOM 719 C C . LEU A 1 96 ? 12.561 16.982 -1.368 1.00 52.09 96 LEU A C 1
ATOM 721 O O . LEU A 1 96 ? 13.212 15.998 -1.722 1.00 52.09 96 LEU A O 1
ATOM 725 N N . SER A 1 97 ? 12.309 17.241 -0.076 1.00 48.91 97 SER A N 1
ATOM 726 C CA . SER A 1 97 ? 12.964 16.518 1.039 1.00 48.91 97 SER A CA 1
ATOM 727 C C . SER A 1 97 ? 12.808 14.996 0.980 1.00 48.91 97 SER A C 1
ATOM 729 O O . SER A 1 97 ? 13.676 14.276 1.468 1.00 48.91 97 SER A O 1
ATOM 731 N N . ASP A 1 98 ? 11.760 14.522 0.310 1.00 49.41 98 ASP A N 1
ATOM 732 C CA . ASP A 1 98 ? 11.365 13.114 0.248 1.00 49.41 98 ASP A CA 1
ATOM 733 C C . ASP A 1 98 ? 11.692 12.447 -1.086 1.00 49.41 98 ASP A C 1
ATOM 735 O O . ASP A 1 98 ? 11.491 11.247 -1.256 1.00 49.41 98 ASP A O 1
ATOM 739 N N . ALA A 1 99 ? 12.299 13.193 -2.013 1.00 49.69 99 ALA A N 1
ATOM 740 C CA . ALA A 1 99 ? 12.971 12.603 -3.163 1.00 49.69 99 ALA A CA 1
ATOM 741 C C . ALA A 1 99 ? 14.276 11.892 -2.763 1.00 49.69 99 ALA A C 1
ATOM 743 O O . ALA A 1 99 ? 14.920 11.292 -3.620 1.00 49.69 99 ALA A O 1
ATOM 744 N N . PHE A 1 100 ? 14.700 11.969 -1.493 1.00 50.28 100 PHE A N 1
ATOM 745 C CA . PHE A 1 100 ? 15.925 11.320 -1.050 1.00 50.28 100 PHE A CA 1
ATOM 746 C C . PHE A 1 100 ? 15.709 9.823 -0.805 1.00 50.28 100 PHE A C 1
ATOM 748 O O . PHE A 1 100 ? 15.002 9.444 0.137 1.00 50.28 100 PHE A O 1
ATOM 755 N N . PRO A 1 101 ? 16.423 8.956 -1.543 1.00 51.59 101 PRO A N 1
ATOM 756 C CA . PRO A 1 101 ? 16.451 7.530 -1.257 1.00 51.59 101 PRO A CA 1
ATOM 757 C C . PRO A 1 101 ? 16.965 7.269 0.151 1.00 51.59 101 PRO A C 1
ATOM 759 O O . PRO A 1 101 ? 16.517 6.325 0.770 1.00 51.59 101 PRO A O 1
ATOM 762 N N . THR A 1 102 ? 17.826 8.127 0.715 1.00 42.62 102 THR A N 1
ATOM 763 C CA . THR A 1 102 ? 18.283 7.992 2.105 1.00 42.62 102 THR A CA 1
ATOM 764 C C . THR A 1 102 ? 17.216 8.270 3.143 1.00 42.62 102 THR A C 1
ATOM 766 O O . THR A 1 102 ? 17.250 7.598 4.155 1.00 42.62 102 THR A O 1
ATOM 769 N N . VAL A 1 103 ? 16.275 9.204 2.966 1.00 47.78 103 VAL A N 1
ATOM 770 C CA . VAL A 1 103 ? 15.210 9.424 3.972 1.00 47.78 103 VAL A CA 1
ATOM 771 C C . VAL A 1 103 ? 14.229 8.260 3.936 1.00 47.78 103 VAL A C 1
ATOM 773 O O . VAL A 1 103 ? 13.856 7.731 4.981 1.00 47.78 103 VAL A O 1
ATOM 776 N N . ARG A 1 104 ? 13.905 7.788 2.730 1.00 54.12 104 ARG A N 1
ATOM 777 C CA . ARG A 1 104 ? 13.080 6.603 2.518 1.00 54.12 104 ARG A CA 1
ATOM 778 C C . ARG A 1 104 ? 13.748 5.327 3.030 1.00 54.12 104 ARG A C 1
ATOM 780 O O . ARG A 1 104 ? 13.109 4.562 3.741 1.00 54.12 104 ARG A O 1
ATOM 787 N N . GLN A 1 105 ? 15.035 5.147 2.737 1.00 53.06 105 GLN A N 1
ATOM 788 C CA . GLN A 1 105 ? 15.865 4.046 3.220 1.00 53.06 105 GLN A CA 1
ATOM 789 C C . GLN A 1 105 ? 16.078 4.143 4.729 1.00 53.06 105 GLN A C 1
ATOM 791 O O . GLN A 1 105 ? 15.991 3.135 5.393 1.00 53.06 105 GLN A O 1
ATOM 796 N N . LEU A 1 106 ? 16.274 5.326 5.316 1.00 51.16 106 LEU A N 1
ATOM 797 C CA . LEU A 1 106 ? 16.408 5.496 6.769 1.00 51.16 106 LEU A CA 1
ATOM 798 C C . LEU A 1 106 ? 15.084 5.250 7.493 1.00 51.16 106 LEU A C 1
ATOM 800 O O . LEU A 1 106 ? 15.084 4.694 8.590 1.00 51.16 106 LEU A O 1
ATOM 804 N N . ALA A 1 107 ? 13.957 5.667 6.915 1.00 55.78 107 ALA A N 1
ATOM 805 C CA . ALA A 1 107 ? 12.635 5.351 7.439 1.00 55.78 107 ALA A CA 1
ATOM 806 C C . ALA A 1 107 ? 12.372 3.848 7.350 1.00 55.78 107 ALA A C 1
ATOM 808 O O . ALA A 1 107 ? 11.999 3.246 8.350 1.00 55.78 107 ALA A O 1
ATOM 809 N N . HIS A 1 108 ? 12.672 3.234 6.207 1.00 59.62 108 HIS A N 1
ATOM 810 C CA . HIS A 1 108 ? 12.677 1.790 6.014 1.00 59.62 108 HIS A CA 1
ATOM 811 C C . HIS A 1 108 ? 13.587 1.067 7.016 1.00 59.62 108 HIS A C 1
ATOM 813 O O . HIS A 1 108 ? 13.128 0.185 7.726 1.00 59.62 108 HIS A O 1
ATOM 819 N N . ASP A 1 109 ? 14.844 1.474 7.157 1.00 58.56 109 ASP A N 1
ATOM 820 C CA . ASP A 1 109 ? 15.826 0.858 8.046 1.00 58.56 109 ASP A CA 1
ATOM 821 C C . ASP A 1 109 ? 15.383 0.992 9.503 1.00 58.56 109 ASP A C 1
ATOM 823 O O . ASP A 1 109 ? 15.590 0.080 10.296 1.00 58.56 109 ASP A O 1
ATOM 827 N N . ARG A 1 110 ? 14.706 2.087 9.872 1.00 57.72 110 ARG A N 1
ATOM 828 C CA . ARG A 1 110 ? 14.086 2.257 11.197 1.00 57.72 110 ARG A CA 1
ATOM 829 C C . ARG A 1 110 ? 12.818 1.423 11.379 1.00 57.72 110 ARG A C 1
ATOM 831 O O . ARG A 1 110 ? 12.558 0.984 12.500 1.00 57.72 110 ARG A O 1
ATOM 838 N N . LEU A 1 111 ? 12.035 1.212 10.323 1.00 56.91 111 LEU A N 1
ATOM 839 C CA . LEU A 1 111 ? 10.860 0.335 10.329 1.00 56.91 111 LEU A CA 1
ATOM 840 C C . LEU A 1 111 ? 11.286 -1.141 10.429 1.00 56.91 111 LEU A C 1
ATOM 842 O O . LEU A 1 111 ? 10.745 -1.879 11.251 1.00 56.91 111 LEU A O 1
ATOM 846 N N . ILE A 1 112 ? 12.327 -1.551 9.700 1.00 54.44 112 ILE A N 1
ATOM 847 C CA . ILE A 1 112 ? 12.911 -2.898 9.734 1.00 54.44 112 ILE A CA 1
ATOM 848 C C . ILE A 1 112 ? 13.721 -3.150 11.010 1.00 54.44 112 ILE A C 1
ATOM 850 O O . ILE A 1 112 ? 13.615 -4.235 11.581 1.00 54.44 112 ILE A O 1
ATOM 854 N N . ALA A 1 113 ? 14.477 -2.175 11.525 1.00 50.66 113 ALA A N 1
ATOM 855 C CA . ALA A 1 113 ? 15.262 -2.339 12.758 1.00 50.66 113 ALA A CA 1
ATOM 856 C C . ALA A 1 113 ? 14.397 -2.637 13.996 1.00 50.66 113 ALA A C 1
ATOM 858 O O . ALA A 1 113 ? 14.911 -3.115 15.006 1.00 50.66 113 ALA A O 1
ATOM 859 N N . LYS A 1 114 ? 13.080 -2.406 13.927 1.00 51.22 114 LYS A N 1
ATOM 860 C CA . LYS A 1 114 ? 12.107 -2.721 14.982 1.00 51.22 114 LYS A CA 1
ATOM 861 C C . LYS A 1 114 ? 11.576 -4.171 14.922 1.00 51.22 114 LYS A C 1
ATOM 863 O O . LYS A 1 114 ? 10.403 -4.408 15.189 1.00 51.22 114 LYS A O 1
ATOM 868 N N . ASP A 1 115 ? 12.460 -5.134 14.635 1.00 46.53 115 ASP A N 1
ATOM 869 C CA . ASP A 1 115 ? 12.243 -6.594 14.489 1.00 46.53 115 ASP A CA 1
ATOM 870 C C . ASP A 1 115 ? 11.782 -7.113 13.113 1.00 46.53 115 ASP A C 1
ATOM 872 O O . ASP A 1 115 ? 11.425 -8.286 13.006 1.00 46.53 115 ASP A O 1
ATOM 876 N N . GLY A 1 116 ? 11.783 -6.311 12.044 1.00 44.28 116 GLY A N 1
ATOM 877 C CA . GLY A 1 116 ? 11.413 -6.776 10.693 1.00 44.28 116 GLY A CA 1
ATOM 878 C C . GLY A 1 116 ? 9.968 -7.282 10.576 1.00 44.28 116 GLY A C 1
ATOM 879 O O . GLY A 1 116 ? 9.588 -7.895 9.579 1.00 44.28 116 GLY A O 1
ATOM 880 N N . ARG A 1 117 ? 9.154 -7.039 11.610 1.00 47.34 117 ARG A N 1
ATOM 881 C CA . ARG A 1 117 ? 7.745 -7.412 11.664 1.00 47.34 117 ARG A CA 1
ATOM 882 C C . ARG A 1 117 ? 6.938 -6.146 11.572 1.00 47.34 117 ARG A C 1
ATOM 884 O O . ARG A 1 117 ? 6.557 -5.565 12.585 1.00 47.34 117 ARG A O 1
ATOM 891 N N . TYR A 1 118 ? 6.643 -5.762 10.343 1.00 51.00 118 TYR A N 1
ATOM 892 C CA . TYR A 1 118 ? 5.453 -4.990 10.062 1.00 51.00 118 TYR A CA 1
ATOM 893 C C . TYR A 1 118 ? 4.288 -5.680 10.793 1.00 51.00 118 TYR A C 1
ATOM 895 O O . TYR A 1 118 ? 3.836 -6.752 10.379 1.00 51.00 118 TYR A O 1
ATOM 903 N N . ARG A 1 119 ? 3.839 -5.130 11.935 1.00 50.69 119 ARG A N 1
ATOM 904 C CA . ARG A 1 119 ? 2.696 -5.662 12.701 1.00 50.69 119 ARG A CA 1
ATOM 905 C C . ARG A 1 119 ? 1.434 -5.303 11.939 1.00 50.69 119 ARG A C 1
ATOM 907 O O . ARG A 1 119 ? 0.655 -4.449 12.353 1.00 50.69 119 ARG A O 1
ATOM 914 N N . THR A 1 120 ? 1.270 -5.888 10.765 1.00 54.78 120 THR A N 1
ATOM 915 C CA . THR A 1 120 ? 0.328 -5.343 9.808 1.00 54.78 120 THR A CA 1
ATOM 916 C C . THR A 1 120 ? -0.935 -6.135 9.734 1.00 54.78 120 THR A C 1
ATOM 918 O O . THR A 1 120 ? -0.972 -7.358 9.682 1.00 54.78 120 THR A O 1
ATOM 921 N N . ARG A 1 121 ? -1.995 -5.347 9.654 1.00 64.12 121 ARG A N 1
ATOM 922 C CA . ARG A 1 121 ? -3.251 -5.708 9.026 1.00 64.12 121 ARG A CA 1
ATOM 923 C C . ARG A 1 121 ? -3.182 -5.389 7.532 1.00 64.12 121 ARG A C 1
ATOM 925 O O . ARG A 1 121 ? -4.184 -4.983 6.947 1.00 64.12 121 ARG A O 1
ATOM 932 N N . THR A 1 122 ? -2.009 -5.519 6.922 1.00 66.06 122 THR A N 1
ATOM 933 C CA . THR A 1 122 ? -1.886 -5.526 5.472 1.00 66.06 122 THR A CA 1
ATOM 934 C C . THR A 1 122 ? -2.208 -6.928 5.049 1.00 66.06 122 THR A C 1
ATOM 936 O O . THR A 1 122 ? -1.594 -7.889 5.499 1.00 66.06 122 THR A O 1
ATOM 939 N N . HIS A 1 123 ? -3.250 -7.041 4.248 1.00 76.62 123 HIS A N 1
ATOM 940 C CA . HIS A 1 123 ? -3.772 -8.341 3.874 1.00 76.62 123 HIS A CA 1
ATOM 941 C C . HIS A 1 123 ? -3.398 -8.660 2.436 1.00 76.62 123 HIS A C 1
ATOM 943 O O . HIS A 1 123 ? -3.180 -9.821 2.103 1.00 76.62 123 HIS A O 1
ATOM 949 N N . PHE A 1 124 ? -3.281 -7.639 1.588 1.00 87.44 124 PHE A N 1
ATOM 950 C CA . PHE A 1 124 ? -2.971 -7.838 0.188 1.00 87.44 124 PHE A CA 1
ATOM 951 C C . PHE A 1 124 ? -2.043 -6.747 -0.337 1.00 87.44 124 PHE A C 1
ATOM 953 O O . PHE A 1 124 ? -2.276 -5.563 -0.111 1.00 87.44 124 PHE A O 1
ATOM 960 N N . SER A 1 125 ? -0.998 -7.160 -1.037 1.00 89.88 125 SER A N 1
ATOM 961 C CA . SER A 1 125 ? -0.049 -6.295 -1.723 1.00 89.88 125 SER A CA 1
ATOM 962 C C . SER A 1 125 ? 0.148 -6.837 -3.129 1.00 89.88 125 SER A C 1
ATO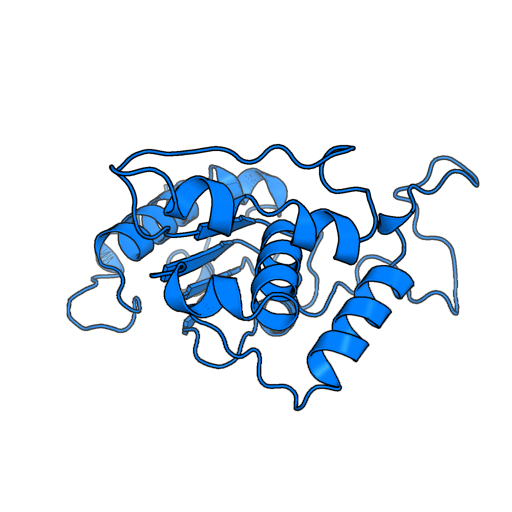M 964 O O . SER A 1 125 ? 0.291 -8.050 -3.318 1.00 89.88 125 SER A O 1
ATOM 966 N N . PHE A 1 126 ? 0.122 -5.967 -4.128 1.00 91.25 126 PHE A N 1
ATOM 967 C CA . PHE A 1 126 ? 0.346 -6.391 -5.498 1.00 91.25 126 PHE A CA 1
ATOM 968 C C . PHE A 1 126 ? 1.183 -5.411 -6.290 1.00 91.25 126 PHE A C 1
ATOM 970 O O . PHE A 1 126 ? 1.204 -4.218 -5.999 1.00 91.25 126 PHE A O 1
ATOM 977 N N . TYR A 1 127 ? 1.860 -5.946 -7.299 1.00 92.19 127 TYR A N 1
ATOM 978 C CA . TYR A 1 127 ? 2.847 -5.218 -8.082 1.00 92.19 127 TYR A CA 1
ATOM 979 C C . TYR A 1 127 ? 2.826 -5.601 -9.559 1.00 92.19 127 TYR A C 1
ATOM 981 O O . TYR A 1 127 ? 2.210 -6.597 -9.940 1.00 92.19 127 TYR A O 1
ATOM 989 N N . VAL A 1 128 ? 3.522 -4.832 -10.393 1.00 92.50 128 VAL A N 1
ATOM 990 C CA . VAL A 1 128 ? 3.831 -5.193 -11.782 1.00 92.50 128 VAL A CA 1
ATOM 991 C C . VAL A 1 128 ? 5.327 -5.426 -11.906 1.00 92.50 128 VAL A C 1
ATOM 993 O O . VAL A 1 128 ? 6.122 -4.769 -11.240 1.00 92.50 128 VAL A O 1
ATOM 996 N N . ILE A 1 129 ? 5.719 -6.413 -12.705 1.00 90.69 129 ILE A N 1
ATOM 997 C CA . ILE A 1 129 ? 7.133 -6.773 -12.883 1.00 90.69 129 ILE A CA 1
ATOM 998 C C . ILE A 1 129 ? 7.913 -5.630 -13.550 1.00 90.69 129 ILE A C 1
ATOM 1000 O O . ILE A 1 129 ? 9.094 -5.443 -13.272 1.00 90.69 129 ILE A O 1
ATOM 1004 N N . GLU A 1 130 ? 7.244 -4.860 -14.399 1.00 88.25 130 GLU A N 1
ATOM 1005 C CA . GLU A 1 130 ? 7.803 -3.769 -15.192 1.00 88.25 130 GLU A CA 1
ATOM 1006 C C . GLU A 1 130 ? 7.736 -2.407 -14.486 1.00 88.25 130 GLU A C 1
ATOM 1008 O O . GLU A 1 130 ? 7.884 -1.385 -15.150 1.00 88.25 130 GLU A O 1
ATOM 1013 N N . ASP A 1 131 ? 7.506 -2.383 -13.168 1.00 86.69 131 ASP A N 1
ATOM 1014 C CA . ASP A 1 131 ? 7.428 -1.144 -12.393 1.00 86.69 131 ASP A CA 1
ATOM 1015 C C . ASP A 1 131 ? 8.744 -0.359 -12.508 1.00 86.69 131 ASP A C 1
ATOM 1017 O O . ASP A 1 131 ? 9.812 -0.805 -12.074 1.00 86.69 131 ASP A O 1
ATOM 1021 N N . GLU A 1 132 ? 8.667 0.817 -13.124 1.00 84.38 132 GLU A N 1
ATOM 1022 C CA . GLU A 1 132 ? 9.808 1.686 -13.375 1.00 84.38 132 GLU A CA 1
ATOM 1023 C C . GLU A 1 132 ? 10.183 2.549 -12.164 1.00 84.38 132 GLU A C 1
ATOM 1025 O O . GLU A 1 132 ? 11.307 3.055 -12.094 1.00 84.38 132 GLU A O 1
ATOM 1030 N N . VAL A 1 133 ? 9.273 2.708 -11.200 1.00 82.38 133 VAL A N 1
ATOM 1031 C CA . VAL A 1 133 ? 9.469 3.541 -10.008 1.00 82.38 133 VAL A CA 1
ATOM 1032 C C . VAL A 1 133 ? 9.896 2.693 -8.824 1.00 82.38 133 VAL A C 1
ATOM 1034 O O . VAL A 1 133 ? 10.870 3.056 -8.176 1.00 82.38 133 VAL A O 1
ATOM 1037 N N . ALA A 1 134 ? 9.219 1.581 -8.544 1.00 78.12 134 ALA A N 1
ATOM 1038 C CA . ALA A 1 134 ? 9.521 0.643 -7.464 1.00 78.12 134 ALA A CA 1
ATOM 1039 C C . ALA A 1 134 ? 10.247 -0.599 -8.011 1.00 78.12 134 ALA A C 1
ATOM 1041 O O . ALA A 1 134 ? 9.699 -1.702 -8.067 1.00 78.12 134 ALA A O 1
ATOM 1042 N N . GLN A 1 135 ? 11.505 -0.420 -8.427 1.00 70.56 135 GLN A N 1
ATOM 1043 C CA . GLN A 1 135 ? 12.351 -1.524 -8.885 1.00 70.56 135 GLN A CA 1
ATOM 1044 C C . GLN A 1 135 ? 12.563 -2.573 -7.786 1.00 70.56 135 GLN A C 1
ATOM 1046 O O . GLN A 1 135 ? 12.479 -2.275 -6.596 1.00 70.56 135 GLN A O 1
ATOM 1051 N N . LEU A 1 136 ? 12.838 -3.816 -8.203 1.00 73.00 136 LEU A N 1
ATOM 1052 C CA . LEU A 1 136 ? 12.717 -5.006 -7.347 1.00 73.00 136 LEU A CA 1
ATOM 1053 C C . LEU A 1 136 ? 11.285 -5.154 -6.812 1.00 73.00 136 LEU A C 1
ATOM 1055 O O . LEU A 1 136 ? 11.074 -5.483 -5.649 1.00 73.00 136 LEU A O 1
ATOM 1059 N N . ALA A 1 137 ? 10.295 -4.927 -7.681 1.00 73.88 137 ALA A N 1
ATOM 1060 C CA . ALA A 1 137 ? 8.882 -4.789 -7.333 1.00 73.88 137 ALA A CA 1
ATOM 1061 C C . ALA A 1 137 ? 8.345 -5.881 -6.388 1.00 73.88 137 ALA A C 1
ATOM 1063 O O . ALA A 1 137 ? 7.572 -5.582 -5.481 1.00 73.88 137 ALA A O 1
ATOM 1064 N N . ALA A 1 138 ? 8.793 -7.133 -6.537 1.00 82.38 138 ALA A N 1
ATOM 1065 C CA . ALA A 1 138 ? 8.422 -8.227 -5.638 1.00 82.38 138 ALA A CA 1
ATOM 1066 C C . ALA A 1 138 ? 8.947 -8.034 -4.202 1.00 82.38 138 ALA A C 1
ATOM 1068 O O . ALA A 1 138 ? 8.198 -8.187 -3.236 1.00 82.38 138 ALA A O 1
ATOM 1069 N N . GLU A 1 139 ? 10.226 -7.684 -4.059 1.00 80.06 139 GLU A N 1
ATOM 1070 C CA . GLU A 1 139 ? 10.854 -7.402 -2.766 1.00 80.06 139 GLU A CA 1
ATOM 1071 C C . GLU A 1 139 ? 10.258 -6.133 -2.166 1.00 80.06 139 GLU A C 1
ATOM 1073 O O . GLU A 1 139 ? 9.744 -6.163 -1.050 1.00 80.06 139 GLU A O 1
ATOM 1078 N N . SER A 1 140 ? 10.195 -5.056 -2.951 1.00 78.25 140 SER A N 1
ATOM 1079 C CA . SER A 1 140 ? 9.656 -3.779 -2.493 1.00 78.25 140 SER A CA 1
ATOM 1080 C C . SER A 1 140 ? 8.195 -3.868 -2.051 1.00 78.25 140 SER A C 1
ATOM 1082 O O . SER A 1 140 ? 7.798 -3.210 -1.088 1.00 78.25 140 SER A O 1
ATOM 1084 N N . SER A 1 141 ? 7.433 -4.796 -2.637 1.00 84.12 141 SER A N 1
ATOM 1085 C CA . SER A 1 141 ? 6.037 -5.028 -2.270 1.00 84.12 141 SER A CA 1
ATOM 1086 C C . SER A 1 141 ? 5.808 -5.962 -1.092 1.00 84.12 141 SER A C 1
ATOM 1088 O O . SER A 1 141 ? 4.660 -6.146 -0.670 1.00 84.12 141 SER A O 1
ATOM 1090 N N . THR A 1 142 ? 6.864 -6.577 -0.567 1.00 83.25 142 THR A N 1
ATOM 1091 C CA . THR A 1 142 ? 6.755 -7.574 0.494 1.00 83.25 142 THR A CA 1
ATOM 1092 C C . THR A 1 142 ? 6.368 -6.925 1.822 1.00 83.25 142 THR A C 1
ATOM 1094 O O . THR A 1 142 ? 6.877 -5.884 2.219 1.00 83.25 142 THR A O 1
ATOM 1097 N N . VAL A 1 143 ? 5.456 -7.562 2.550 1.00 78.19 143 VAL A N 1
ATOM 1098 C CA . VAL A 1 143 ? 5.089 -7.174 3.913 1.00 78.19 143 VAL A CA 1
ATOM 1099 C C . VAL A 1 143 ? 4.644 -8.416 4.667 1.00 78.19 143 VAL A C 1
ATOM 1101 O O . VAL A 1 143 ? 3.895 -9.246 4.146 1.00 78.19 143 VAL A O 1
ATOM 1104 N N . GLN A 1 144 ? 5.152 -8.588 5.886 1.00 76.88 144 GLN A N 1
ATOM 1105 C CA . GLN A 1 144 ? 4.908 -9.804 6.651 1.00 76.88 144 GLN A CA 1
ATOM 1106 C C . GLN A 1 144 ? 3.411 -9.982 6.934 1.00 76.88 144 GLN A C 1
ATOM 1108 O O . GLN A 1 144 ? 2.765 -9.096 7.486 1.00 76.88 144 GLN A O 1
ATOM 1113 N N . GLY A 1 145 ? 2.884 -11.163 6.605 1.00 75.56 145 GLY A N 1
ATOM 1114 C CA . GLY A 1 145 ? 1.490 -11.530 6.870 1.00 75.56 145 GLY A CA 1
ATOM 1115 C C . GLY A 1 145 ? 0.503 -11.148 5.764 1.00 75.56 145 GLY A C 1
ATOM 1116 O O . GLY A 1 145 ? -0.621 -11.649 5.789 1.00 75.56 145 GLY A O 1
ATOM 1117 N N . ALA A 1 146 ? 0.911 -10.352 4.772 1.00 81.50 146 ALA A N 1
ATOM 1118 C CA . ALA A 1 146 ? 0.092 -10.114 3.589 1.00 81.50 146 ALA A CA 1
ATOM 1119 C C . ALA A 1 146 ? 0.295 -11.197 2.530 1.00 81.50 146 ALA A C 1
ATOM 1121 O O . ALA A 1 146 ? 1.366 -11.794 2.401 1.00 81.50 146 ALA A O 1
ATOM 1122 N N . GLN A 1 147 ? -0.725 -11.387 1.701 1.00 86.06 147 GLN A N 1
ATOM 1123 C CA . GLN A 1 147 ? -0.544 -12.039 0.417 1.00 86.06 147 GLN A CA 1
ATOM 1124 C C . GLN A 1 147 ? 0.093 -11.061 -0.571 1.00 86.06 147 GLN A C 1
ATOM 1126 O O . GLN A 1 147 ? -0.416 -9.959 -0.769 1.00 86.06 147 GLN A O 1
ATOM 1131 N N . ILE A 1 148 ? 1.158 -11.511 -1.230 1.00 86.75 148 ILE A N 1
ATOM 1132 C CA . ILE A 1 148 ? 1.860 -10.769 -2.278 1.00 86.75 148 ILE A CA 1
ATOM 1133 C C . ILE A 1 148 ? 1.534 -11.417 -3.629 1.00 86.75 148 ILE A C 1
ATOM 1135 O O . ILE A 1 148 ? 1.598 -12.642 -3.750 1.00 86.75 148 ILE A O 1
ATOM 1139 N N . SER A 1 149 ? 1.170 -10.631 -4.642 1.00 88.81 149 SER A N 1
ATOM 1140 C CA . SER A 1 149 ? 0.955 -11.138 -6.005 1.00 88.81 149 SER A CA 1
ATOM 1141 C C . SER A 1 149 ? 1.432 -10.150 -7.058 1.00 88.81 149 SER A C 1
ATOM 1143 O O . SER A 1 149 ? 1.172 -8.958 -6.950 1.00 88.81 149 SER A O 1
ATOM 1145 N N . SER A 1 150 ? 2.041 -10.638 -8.137 1.00 90.75 150 SER A N 1
ATOM 1146 C CA . SER A 1 150 ? 2.169 -9.820 -9.342 1.00 90.75 150 SER A CA 1
ATOM 1147 C C . SER A 1 150 ? 0.824 -9.728 -10.066 1.00 90.75 150 SER A C 1
ATOM 1149 O O . SER A 1 150 ? -0.020 -10.619 -9.947 1.00 90.75 150 SER A O 1
ATOM 1151 N N . ILE A 1 151 ? 0.621 -8.679 -10.857 1.00 90.19 151 ILE A N 1
ATOM 1152 C CA . ILE A 1 151 ? -0.457 -8.629 -11.850 1.00 90.19 151 ILE A CA 1
ATOM 1153 C C . ILE A 1 151 ? -0.223 -9.682 -12.922 1.00 90.19 151 ILE A C 1
ATOM 1155 O O . ILE A 1 151 ? -1.180 -10.302 -13.376 1.00 90.19 151 ILE A O 1
ATOM 1159 N N . GLN A 1 152 ? 1.033 -9.933 -13.295 1.00 91.00 152 GLN A N 1
ATOM 1160 C CA . GLN A 1 152 ? 1.382 -10.913 -14.320 1.00 91.00 152 GLN A CA 1
ATOM 1161 C C . GLN A 1 152 ? 1.031 -12.357 -13.930 1.00 91.00 152 GLN A C 1
ATOM 1163 O O . GLN A 1 152 ? 0.880 -13.194 -14.815 1.00 91.00 152 GLN A O 1
ATOM 1168 N N . SER A 1 153 ? 0.824 -12.668 -12.645 1.00 89.12 153 SER A N 1
ATOM 1169 C CA . SER A 1 153 ? 0.307 -13.983 -12.235 1.00 89.12 153 SER A CA 1
ATOM 1170 C C . SER A 1 153 ? -1.150 -14.210 -12.667 1.00 89.12 153 SER A C 1
ATOM 1172 O O . SER A 1 153 ? -1.575 -15.353 -12.825 1.00 89.12 153 SER A O 1
ATOM 1174 N N . VAL A 1 154 ? -1.906 -13.127 -12.881 1.00 86.56 154 VAL A N 1
ATOM 1175 C CA . VAL A 1 154 ? -3.321 -13.138 -13.284 1.00 86.56 154 VAL A CA 1
ATOM 1176 C C . VAL A 1 154 ? -3.484 -12.731 -14.749 1.00 86.56 154 VAL A C 1
ATOM 1178 O O . VAL A 1 154 ? -4.262 -13.326 -15.488 1.00 86.56 154 VAL A O 1
ATOM 1181 N N . CYS A 1 155 ? -2.715 -11.734 -15.178 1.00 90.38 155 CYS A N 1
ATOM 1182 C CA . CYS A 1 155 ? -2.715 -11.159 -16.513 1.00 90.38 155 CYS A CA 1
ATOM 1183 C C . CYS A 1 155 ? -1.288 -11.145 -17.087 1.00 90.38 155 CYS A C 1
ATOM 1185 O O . CYS A 1 155 ? -0.647 -10.093 -17.090 1.00 90.38 155 CYS A O 1
ATOM 1187 N N . PRO A 1 156 ? -0.779 -12.285 -17.600 1.00 90.62 156 PRO A N 1
ATOM 1188 C CA . PRO A 1 156 ? 0.636 -12.445 -17.959 1.00 90.62 156 PRO A CA 1
ATOM 1189 C C . PRO A 1 156 ? 1.163 -11.483 -19.026 1.00 90.62 156 PRO A C 1
ATOM 1191 O O . PRO A 1 156 ? 2.350 -11.188 -19.048 1.00 90.62 156 PRO A O 1
ATOM 1194 N N . LEU A 1 157 ? 0.294 -10.999 -19.916 1.00 90.06 157 LEU A N 1
ATOM 1195 C CA . LEU A 1 157 ? 0.661 -10.086 -21.006 1.00 90.06 157 LEU A CA 1
ATOM 1196 C C . LEU A 1 157 ? 0.445 -8.610 -20.652 1.00 90.06 157 LEU A C 1
ATOM 1198 O O . LEU A 1 157 ? 0.572 -7.740 -21.514 1.00 90.06 157 LEU A O 1
ATOM 1202 N N . GLN A 1 158 ? 0.057 -8.321 -19.411 1.00 86.88 158 GLN A N 1
ATOM 1203 C CA . GLN A 1 158 ? -0.237 -6.962 -19.002 1.00 86.88 158 GLN A CA 1
ATOM 1204 C C . GLN A 1 158 ? 1.058 -6.219 -18.693 1.00 86.88 158 GLN A C 1
ATOM 1206 O O . GLN A 1 158 ? 1.704 -6.484 -17.685 1.00 86.88 158 GLN A O 1
ATOM 1211 N N . VAL A 1 159 ? 1.386 -5.257 -19.552 1.00 84.94 159 VAL A N 1
ATOM 1212 C CA . VAL A 1 159 ? 2.478 -4.301 -19.348 1.00 84.94 159 VAL A CA 1
ATOM 1213 C C . VAL A 1 159 ? 1.864 -2.967 -18.944 1.00 84.94 159 VAL A C 1
ATOM 1215 O O . VAL A 1 159 ? 1.050 -2.402 -19.687 1.00 84.94 159 VAL A O 1
ATOM 1218 N N . ARG A 1 160 ? 2.191 -2.487 -17.747 1.00 87.00 160 ARG A N 1
ATOM 1219 C CA . ARG A 1 160 ? 1.710 -1.217 -17.193 1.00 87.00 160 ARG A CA 1
ATOM 1220 C C . ARG A 1 160 ? 2.827 -0.575 -16.382 1.00 87.00 160 ARG A C 1
ATOM 1222 O O . ARG A 1 160 ? 3.593 -1.290 -15.751 1.00 87.00 160 ARG A O 1
ATOM 1229 N N . ASP A 1 161 ? 2.879 0.748 -16.435 1.00 88.88 161 ASP A N 1
ATOM 1230 C CA . ASP A 1 161 ? 3.777 1.560 -15.618 1.00 88.88 161 ASP A CA 1
ATOM 1231 C C . ASP A 1 161 ? 3.229 1.757 -14.197 1.00 88.88 161 ASP A C 1
ATOM 1233 O O . ASP A 1 161 ? 2.083 1.394 -13.887 1.00 88.88 161 ASP A O 1
ATOM 1237 N N . HIS A 1 162 ? 4.052 2.343 -13.334 1.00 90.62 162 HIS A N 1
ATOM 1238 C CA . HIS A 1 162 ? 3.734 2.568 -11.933 1.00 90.62 162 HIS A CA 1
ATOM 1239 C C . HIS A 1 162 ? 2.459 3.403 -11.744 1.00 90.62 162 HIS A C 1
ATOM 1241 O O . HIS A 1 162 ? 1.618 3.115 -10.892 1.00 90.62 162 HIS A O 1
ATOM 1247 N N . PHE A 1 163 ? 2.270 4.432 -12.566 1.00 90.25 163 PHE A N 1
ATOM 1248 C CA . PHE A 1 163 ? 1.232 5.442 -12.364 1.00 90.25 163 PHE A CA 1
ATOM 1249 C C . PHE A 1 163 ? -0.130 4.999 -12.892 1.00 90.25 163 PHE A C 1
ATOM 1251 O O . PHE A 1 163 ? -1.163 5.225 -12.256 1.00 90.25 163 PHE A O 1
ATOM 1258 N N . ILE A 1 164 ? -0.166 4.340 -14.049 1.00 90.50 164 ILE A N 1
ATOM 1259 C CA . ILE A 1 164 ? -1.416 3.916 -14.684 1.00 90.50 164 ILE A CA 1
ATOM 1260 C C . ILE A 1 164 ? -2.094 2.786 -13.905 1.00 90.50 164 ILE A C 1
ATOM 1262 O O . ILE A 1 164 ? -3.305 2.570 -14.008 1.00 90.50 164 ILE A O 1
ATOM 1266 N N . MET A 1 165 ? -1.327 2.072 -13.088 1.00 91.19 165 MET A N 1
ATOM 1267 C CA . MET A 1 165 ? -1.795 0.956 -12.282 1.00 91.19 165 MET A CA 1
ATOM 1268 C C . MET A 1 165 ? -2.845 1.335 -11.235 1.00 91.19 165 MET A C 1
ATOM 1270 O O . MET A 1 165 ? -3.594 0.464 -10.806 1.00 91.19 165 MET A O 1
ATOM 1274 N N . ILE A 1 166 ? -2.996 2.611 -10.868 1.00 91.00 166 ILE A N 1
ATOM 1275 C CA . ILE A 1 166 ? -4.104 3.047 -9.999 1.00 91.00 166 ILE A CA 1
ATOM 1276 C C . ILE A 1 166 ? -5.481 2.958 -10.684 1.00 91.00 166 ILE A C 1
ATOM 1278 O O . ILE A 1 166 ? -6.496 2.787 -10.010 1.00 91.00 166 ILE A O 1
ATOM 1282 N N . ILE A 1 167 ? -5.522 3.030 -12.020 1.00 91.31 167 ILE A N 1
ATOM 1283 C CA . ILE A 1 167 ? -6.756 2.951 -12.821 1.00 91.31 167 ILE A CA 1
ATOM 1284 C C . ILE A 1 167 ? -6.783 1.768 -13.796 1.00 91.31 167 ILE A C 1
ATOM 1286 O O . ILE A 1 167 ? -7.778 1.567 -14.494 1.00 91.31 167 ILE A O 1
ATOM 1290 N N . ALA A 1 168 ? -5.719 0.967 -13.861 1.00 90.56 168 ALA A N 1
ATOM 1291 C CA . ALA A 1 168 ? -5.667 -0.197 -14.731 1.00 90.56 168 ALA A CA 1
ATOM 1292 C C . ALA A 1 168 ? -6.754 -1.213 -14.345 1.00 90.56 168 ALA A C 1
ATOM 1294 O O . ALA A 1 168 ? -6.900 -1.579 -13.180 1.00 90.56 168 ALA A O 1
ATOM 1295 N N . HIS A 1 169 ? -7.488 -1.719 -15.338 1.00 89.81 169 HIS A N 1
ATOM 1296 C CA . HIS A 1 169 ? -8.620 -2.622 -15.121 1.00 89.81 169 HIS A CA 1
ATOM 1297 C C . HIS A 1 169 ? -8.322 -3.820 -14.191 1.00 89.81 169 HIS A C 1
ATOM 1299 O O . HIS A 1 169 ? -9.054 -3.977 -13.208 1.00 89.81 169 HIS A O 1
ATOM 1305 N N . PRO A 1 170 ? -7.243 -4.613 -14.386 1.00 88.44 170 PRO A N 1
ATOM 1306 C CA . PRO A 1 170 ? -6.940 -5.717 -13.474 1.00 88.44 170 PRO A CA 1
ATOM 1307 C C . PRO A 1 170 ? -6.606 -5.243 -12.052 1.00 88.44 170 PRO A C 1
ATOM 1309 O O . PRO A 1 170 ? -6.998 -5.894 -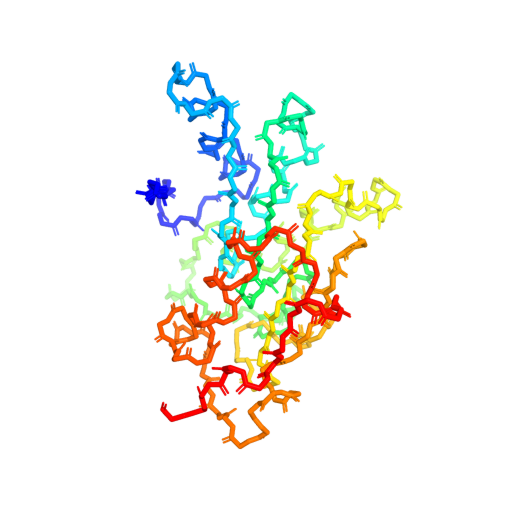11.087 1.00 88.44 170 PRO A O 1
ATOM 1312 N N . ALA A 1 171 ? -5.951 -4.089 -11.906 1.00 89.25 171 ALA A N 1
ATOM 1313 C CA . ALA A 1 171 ? -5.610 -3.507 -10.611 1.00 89.25 171 ALA A CA 1
ATOM 1314 C C . ALA A 1 171 ? -6.859 -3.076 -9.836 1.00 89.25 171 ALA A C 1
ATOM 1316 O O . ALA A 1 171 ? -7.033 -3.435 -8.673 1.00 89.25 171 ALA A O 1
ATOM 1317 N N . VAL A 1 172 ? -7.768 -2.361 -10.506 1.00 89.12 172 VAL A N 1
ATOM 1318 C CA . VAL A 1 172 ? -9.036 -1.905 -9.926 1.00 89.12 172 VAL A CA 1
ATOM 1319 C C . VAL A 1 172 ? -9.895 -3.094 -9.511 1.00 89.12 172 VAL A C 1
ATOM 1321 O O . VAL A 1 172 ? -10.478 -3.077 -8.428 1.00 89.12 172 VAL A O 1
ATOM 1324 N N . GLN A 1 173 ? -9.958 -4.141 -10.334 1.00 88.25 173 GLN A N 1
ATOM 1325 C CA . GLN A 1 173 ? -10.722 -5.344 -10.012 1.00 88.25 173 GLN A CA 1
ATOM 1326 C C . GLN A 1 173 ? -10.129 -6.105 -8.827 1.00 88.25 173 GLN A C 1
ATOM 1328 O O . GLN A 1 173 ? -10.873 -6.453 -7.912 1.00 88.25 173 GLN A O 1
ATOM 1333 N N . LEU A 1 174 ? -8.809 -6.313 -8.797 1.00 85.56 174 LEU A N 1
ATOM 1334 C CA . LEU A 1 174 ? -8.126 -6.941 -7.663 1.00 85.56 174 LEU A CA 1
ATOM 1335 C C . LEU A 1 174 ? -8.318 -6.134 -6.378 1.00 85.56 174 LEU A C 1
ATOM 1337 O O . LEU A 1 174 ? -8.695 -6.699 -5.354 1.00 85.56 174 LEU A O 1
ATOM 1341 N N . MET A 1 175 ? -8.142 -4.812 -6.440 1.00 86.62 175 MET A N 1
ATOM 1342 C CA . MET A 1 175 ? -8.380 -3.903 -5.319 1.00 86.62 175 MET A CA 1
ATOM 1343 C C . MET A 1 175 ? -9.819 -4.011 -4.814 1.00 86.62 175 MET A C 1
ATOM 1345 O O . MET A 1 175 ? -10.043 -4.271 -3.633 1.00 86.62 175 MET A O 1
ATOM 1349 N N . TYR A 1 176 ? -10.801 -3.803 -5.691 1.00 85.62 176 TYR A N 1
ATOM 1350 C CA . TYR A 1 176 ? -12.218 -3.811 -5.333 1.00 85.62 176 TYR A CA 1
ATOM 1351 C C . TYR A 1 176 ? -12.609 -5.126 -4.667 1.00 85.62 176 TYR A C 1
ATOM 1353 O O . TYR A 1 176 ? -13.270 -5.159 -3.627 1.00 85.62 176 TYR A O 1
ATOM 1361 N N . ALA A 1 177 ? -12.152 -6.219 -5.255 1.00 82.38 177 ALA A N 1
ATOM 1362 C CA . ALA A 1 177 ? -12.535 -7.540 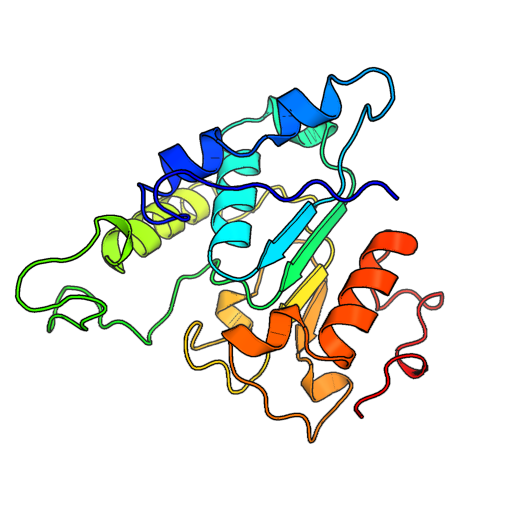-4.837 1.00 82.38 177 ALA A CA 1
ATOM 1363 C C . ALA A 1 177 ? -11.790 -7.959 -3.545 1.00 82.38 177 ALA A C 1
ATOM 1365 O O . ALA A 1 177 ? -12.410 -8.579 -2.677 1.00 82.38 177 ALA A O 1
ATOM 1366 N N . ALA A 1 178 ? -10.535 -7.542 -3.336 1.00 82.25 178 ALA A N 1
ATOM 1367 C CA . ALA A 1 178 ? -9.851 -7.663 -2.043 1.00 82.25 178 ALA A CA 1
ATOM 1368 C C . ALA A 1 178 ? -10.580 -6.861 -0.946 1.00 82.25 178 ALA A C 1
ATOM 1370 O O . ALA A 1 178 ? -10.839 -7.374 0.144 1.00 82.25 178 ALA A O 1
ATOM 1371 N N . MET A 1 179 ? -10.981 -5.622 -1.248 1.00 83.62 179 MET A N 1
ATOM 1372 C CA . MET A 1 179 ? -11.635 -4.714 -0.298 1.00 83.62 179 MET A CA 1
ATOM 1373 C C . MET A 1 179 ? -13.037 -5.173 0.123 1.00 83.62 179 MET A C 1
ATOM 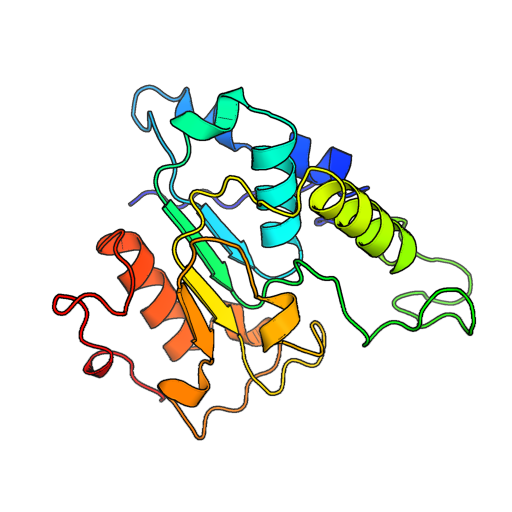1375 O O . MET A 1 179 ? -13.416 -4.984 1.281 1.00 83.62 179 MET A O 1
ATOM 1379 N N . ILE A 1 180 ? -13.811 -5.772 -0.787 1.00 81.75 180 ILE A N 1
ATOM 1380 C CA . ILE A 1 180 ? -15.157 -6.279 -0.478 1.00 81.75 180 ILE A CA 1
ATOM 1381 C C . ILE A 1 180 ? -15.104 -7.562 0.330 1.00 81.75 180 ILE A C 1
ATOM 1383 O O . ILE A 1 180 ? -15.806 -7.673 1.335 1.00 81.75 180 ILE A O 1
ATOM 1387 N N . ASN A 1 181 ? -14.285 -8.520 -0.097 1.00 75.94 181 ASN A N 1
ATOM 1388 C CA . ASN A 1 181 ? -14.236 -9.806 0.580 1.00 75.94 181 ASN A CA 1
ATOM 1389 C C . ASN A 1 181 ? -13.502 -9.701 1.918 1.00 75.94 181 ASN A C 1
ATOM 1391 O O . ASN A 1 181 ? -13.779 -10.482 2.822 1.00 75.94 181 ASN A O 1
ATOM 1395 N N . LYS A 1 182 ? -12.603 -8.716 2.074 1.00 72.94 182 LYS A N 1
ATOM 1396 C CA . LYS A 1 182 ? -11.719 -8.585 3.244 1.00 72.94 182 LYS A CA 1
ATOM 1397 C C . LYS A 1 182 ? -10.972 -9.894 3.530 1.00 72.94 182 LYS A C 1
ATOM 1399 O O . LYS A 1 182 ? -10.668 -10.214 4.677 1.00 72.94 182 LYS A O 1
ATOM 1404 N N . THR A 1 183 ? -10.702 -10.662 2.478 1.00 64.81 183 THR A N 1
ATOM 1405 C CA . THR A 1 183 ? -9.998 -11.942 2.521 1.00 64.81 183 THR A CA 1
ATOM 1406 C C . THR A 1 183 ? -8.801 -11.902 1.588 1.00 64.81 183 THR A C 1
ATOM 1408 O O . THR A 1 183 ? -8.766 -11.132 0.629 1.00 64.81 183 THR A O 1
ATOM 1411 N N . LEU A 1 184 ? -7.841 -12.786 1.847 1.00 63.19 184 LEU A N 1
ATOM 1412 C CA . LEU A 1 184 ? -6.753 -13.088 0.921 1.00 63.19 184 LEU A CA 1
ATOM 1413 C C . LEU A 1 184 ? -7.336 -13.614 -0.407 1.00 63.19 184 LEU A C 1
ATOM 1415 O O . LEU A 1 184 ? -8.316 -14.365 -0.400 1.00 63.19 184 LEU A O 1
ATOM 1419 N N . LEU A 1 185 ? -6.735 -13.248 -1.541 1.00 56.06 185 LEU A N 1
ATOM 1420 C CA . LEU A 1 185 ? -7.097 -13.754 -2.871 1.00 56.06 185 LEU A CA 1
ATOM 1421 C C . LEU A 1 185 ? -6.784 -15.248 -3.063 1.00 56.06 185 LEU A C 1
ATOM 1423 O O . LEU A 1 185 ? -7.247 -15.840 -4.029 1.00 56.06 185 LEU A O 1
ATOM 1427 N N . THR A 1 186 ? -5.992 -15.866 -2.180 1.00 50.97 186 THR A N 1
ATOM 1428 C CA . THR A 1 186 ? -5.801 -17.330 -2.137 1.00 50.97 186 THR A CA 1
ATOM 1429 C C . THR A 1 186 ? -6.944 -18.072 -1.446 1.00 50.97 186 THR A C 1
ATOM 1431 O O . THR A 1 186 ? -6.947 -19.304 -1.429 1.00 50.97 186 THR A O 1
ATOM 1434 N N . SER A 1 187 ? -7.916 -17.361 -0.864 1.00 52.97 187 SER A N 1
ATOM 1435 C CA . SER A 1 187 ? -9.107 -18.007 -0.323 1.00 52.97 187 SER A CA 1
ATOM 1436 C C . SER A 1 187 ? -9.869 -18.706 -1.457 1.00 52.97 187 SER A C 1
ATOM 1438 O O . SER A 1 187 ? -10.104 -18.078 -2.489 1.00 52.97 187 SER A O 1
ATOM 1440 N N . PRO A 1 188 ? -10.350 -19.953 -1.281 1.00 49.53 188 PRO A N 1
ATOM 1441 C CA . PRO A 1 188 ? -11.199 -20.626 -2.272 1.00 49.53 188 PRO A CA 1
ATOM 1442 C C . PRO A 1 188 ? -12.495 -19.855 -2.589 1.00 49.53 188 PRO A C 1
ATOM 1444 O O . PRO A 1 188 ? -13.174 -20.153 -3.567 1.00 49.53 188 PRO A O 1
ATOM 1447 N N . THR A 1 189 ? -12.835 -18.842 -1.787 1.00 50.88 189 THR A N 1
ATOM 1448 C CA . THR A 1 189 ? -13.947 -17.911 -2.017 1.00 50.88 189 THR A CA 1
ATOM 1449 C C . THR A 1 189 ? -13.614 -16.757 -2.969 1.00 50.88 189 THR A C 1
ATOM 1451 O O . THR A 1 189 ? -14.505 -15.964 -3.264 1.00 50.88 189 THR A O 1
ATOM 1454 N N . PHE A 1 190 ? -12.368 -16.634 -3.443 1.00 60.50 190 PHE A N 1
ATOM 1455 C CA . PHE A 1 190 ? -11.932 -15.587 -4.364 1.00 60.50 190 PHE A CA 1
ATOM 1456 C C . PHE A 1 190 ? -11.457 -16.172 -5.703 1.00 60.50 190 PHE A C 1
ATOM 1458 O O . PHE A 1 190 ? -10.289 -16.529 -5.857 1.00 60.50 190 PHE A O 1
ATOM 1465 N N . PRO A 1 191 ? -12.329 -16.269 -6.718 1.00 59.75 191 PRO A N 1
ATOM 1466 C CA . PRO A 1 191 ? -11.899 -16.735 -8.026 1.00 59.75 191 PRO A CA 1
ATOM 1467 C C . PRO A 1 191 ? -11.140 -15.617 -8.745 1.00 59.75 191 PRO A C 1
ATOM 1469 O O . PRO A 1 191 ? -11.741 -14.660 -9.237 1.00 59.75 191 PRO A O 1
ATOM 1472 N N . LEU A 1 192 ? -9.818 -15.758 -8.877 1.00 65.94 192 LEU A N 1
ATOM 1473 C CA . LEU A 1 192 ? -8.999 -14.903 -9.755 1.00 65.94 192 LEU A CA 1
ATOM 1474 C C . LEU A 1 192 ? -9.526 -14.882 -11.206 1.00 65.94 192 LEU A C 1
ATOM 1476 O O . LEU A 1 192 ? -9.244 -13.949 -11.950 1.00 65.94 192 LEU A O 1
ATOM 1480 N N . SER A 1 193 ? -10.366 -15.853 -11.586 1.00 66.00 193 SER A N 1
ATOM 1481 C CA . SER A 1 193 ? -11.086 -15.916 -12.863 1.00 66.00 193 SER A CA 1
ATOM 1482 C C . SER A 1 193 ? -12.038 -14.742 -13.132 1.00 66.00 193 SER A C 1
ATOM 1484 O O . SER A 1 193 ? -12.500 -14.597 -14.261 1.00 66.00 193 SER A O 1
ATOM 1486 N N . PHE A 1 194 ? -12.370 -13.917 -12.132 1.00 72.06 194 PHE A N 1
ATOM 1487 C CA . PHE A 1 194 ? -13.147 -12.690 -12.351 1.00 72.06 194 PHE A CA 1
ATOM 1488 C C . PHE A 1 194 ? -12.307 -11.528 -12.885 1.00 72.06 194 PHE A C 1
ATOM 1490 O O . PHE A 1 194 ? -12.881 -10.560 -13.391 1.00 72.06 194 PHE A O 1
ATOM 1497 N N . VAL A 1 195 ? -10.977 -11.615 -12.794 1.00 80.31 195 VAL A N 1
ATOM 1498 C CA . VAL A 1 195 ? -10.095 -10.546 -13.249 1.00 80.31 195 VAL A CA 1
ATOM 1499 C C . VAL A 1 195 ? -9.998 -10.573 -14.774 1.00 80.31 195 VAL A C 1
ATOM 1501 O O . VAL A 1 195 ? -9.570 -11.555 -15.378 1.00 80.31 195 VAL A O 1
ATOM 1504 N N . ARG A 1 196 ? -10.412 -9.482 -15.412 1.00 84.69 196 ARG A N 1
ATOM 1505 C CA . ARG A 1 196 ? -10.312 -9.251 -16.850 1.00 84.69 196 ARG A CA 1
ATOM 1506 C C . ARG A 1 196 ? -9.065 -8.427 -17.140 1.00 84.69 196 ARG A C 1
ATOM 1508 O O . ARG A 1 196 ? -8.853 -7.369 -16.557 1.00 84.69 196 ARG A O 1
ATOM 1515 N N . CYS A 1 197 ? -8.267 -8.908 -18.084 1.00 84.69 197 CYS A N 1
ATOM 1516 C CA . CYS A 1 197 ? -7.004 -8.275 -18.460 1.00 84.69 197 CYS A CA 1
ATOM 1517 C C . CYS A 1 197 ? -7.152 -7.179 -19.530 1.00 84.69 197 CYS A C 1
ATOM 1519 O O . CYS A 1 197 ? -6.196 -6.447 -19.777 1.00 84.69 197 CYS A O 1
ATOM 1521 N N . ALA A 1 198 ? -8.339 -7.067 -20.138 1.00 75.00 198 ALA A N 1
ATOM 1522 C CA . ALA A 1 198 ? -8.702 -6.082 -21.156 1.00 75.00 198 ALA A CA 1
ATOM 1523 C C . ALA A 1 198 ? -9.713 -5.076 -20.604 1.00 75.00 198 ALA A C 1
ATOM 1525 O O . ALA A 1 198 ? -10.600 -5.515 -19.829 1.00 75.00 198 ALA A O 1
#

InterPro domains:
  IPR029058 Alpha/Beta hydrolase fold [G3DSA:3.40.50.1820] (3-190)
  IPR053228 Stereospecific Lipase [PTHR37574] (8-182)

pLDDT: mean 74.95, std 16.79, range [28.95, 93.31]

Foldseek 3Di:
DDDDDQQFPPRPLPQLLRLLVSPCLPVQLPPPVQVADEEEEAECRVLSVLSNVVVPVVSQVRYLAYEYELYQLQHAPLAPQPVDDDDDVDDPPDDRPRVHSCSSNVSSCVSCVVPNASVDSYAYWEYECQENGRHVSQVSRDHPNYDYYYLCVLVVPDDDYRPCLVVQQQSVVVVVQCVVVVHHCPPPVHPSVVRDND

Sequence (198 aa):
MLLCPLFLPCTGMTDIQVSAKDMAIQSLAERPSIGKVSIFAHSQGALDTQGALDWLPSTHSLVIFAVYNLPDLHGTSTFPSVEHHHVKLCDGNVCLSDAFPTVRQLAHDRLIAKDGRYRTRTHFSFYVIEDEVAQLAAESSTVQGAQISSIQSVCPLQVRDHFIMIIAHPAVQLMYAAMINKTLLTSPTFPLSFVRCA

Secondary structure (DSSP, 8-state):
--------GGGGTS-HHHHHHT-THHHHHTSTTTSSEEEEEETHHHHHHHHHHHH-GGGTTTEEEEEEES--TT--SSS--TTS----SEETTEE-TTS-HHHHHHHHHHHHTTTS-----EEEEEE-TT-SSSSSHHHHT--TTSEEEESTTT-TT----TTGGGT-HHHHHHHHHHHHH-S-TTSTT--GGG----

Radius of gyration: 16.67 Å; chains: 1; bounding box: 48×42×40 Å